Protein AF-A0A158I3Q7-F1 (afdb_monomer_lite)

Organism: Caballeronia cordobensis (NCBI:txid1353886)

Radius of gyration: 32.18 Å; chains: 1; bounding box: 79×72×70 Å

Sequence (341 aa):
MTALAGTPISRDPLALAELYHSGLGTSWTTQRGAVDAFARFTPKVTYDALCRAITVSKLPPAVLALFETAGIWHETARQLTDLVRKHGPDVLCQRASEIDPLGRHWTEIIDLLDGRDARPPQRIVRAIAPLKLAAEYKRGIEEGRWTSTTTAVAASPSWNRTVLQKAVAISELPAEVLELFELKQITYDLGARLVKIRNAIGESEMTERAKKILSAPRRRTIDEIVASLLQVRSEQGVELAVRREKASIVFEFKVALDESEELMTGTSEIAALVQVALMNVRFKRNADADHNRTKARWADSKDKRAIAKRMVAAGRSLREIAADLAVSKTTVARWTSEQTQ

pLDDT: mean 77.79, std 18.11, range [27.25, 95.5]

Foldseek 3Di:
DDDPPPDFCLFALQSLLVVVVVCDPPQDVDLVSSLVVQCPGVVRRDSVSNVLSNQVNPADVLLVVLCPPQGDGSVLSVLVSVLCVVPNRVLLSVQSVVDDSPPDHSVQSSCSSSVHHRDDPPPPPPPDQLQRLLVVVVVCVVVVVDDDLVSVCVVPVPDDSVSNVLSNLLNPQDPLLVVVQPVPRQHSVNSVLSSVLCVLQPRVLLNVLSVVCVVDDDDDDSVRSSCSSVVVDPPAFWDWDWDDDPPAIATDIGGDPVCVVVCVVCVVVVVVVVVVVVVVSVVVVVVVPPPDDDDPPPPDDPPLVVVLVVCVVVVHDPVVNCVVVPVDDDDDHDDDDDDDD

Secondary structure (DSSP, 8-state):
----TT--GGG-HHHHHHHHHHHBTTTBSSHHHHHHHGGGSSSPPPHHHHHHHHHHTTS-HHHHHTTTTT---HHHHHHHHHHHHHH-HHHHHHHHHH---TT--HHHHHHHHTT---PPP-----PPPHHHHHHHHHHHHHTTS-SSHHHHHHH-TT--HHHHHHHHHHHTS-HHHHHTTTTS---HHHHHHHHHHHHHH-HHHHHHHHHHHHHS-----HHHHHHHHTT----SS-EEEEEEETTEEEEEEE--GGGHHHHHHTHHHHHHHHHHHHHHHHHHHHHHT-SSS----SS--HHHHHHHHHHHHTT--HHHHHHHTT---------------

Structure (mmCIF, N/CA/C/O backbone):
data_AF-A0A158I3Q7-F1
#
_entry.id   AF-A0A158I3Q7-F1
#
loop_
_atom_site.group_PDB
_atom_site.id
_atom_site.type_symbol
_atom_site.label_atom_id
_atom_site.label_alt_id
_atom_site.label_comp_id
_atom_site.label_asym_id
_atom_site.label_entity_id
_atom_site.label_seq_id
_atom_site.pdbx_PDB_ins_code
_atom_site.Cartn_x
_atom_site.Cartn_y
_atom_site.Cartn_z
_atom_site.occupancy
_atom_site.B_iso_or_equiv
_atom_site.auth_seq_id
_atom_site.auth_comp_id
_atom_site.auth_asym_id
_atom_site.auth_atom_id
_atom_site.pdbx_PDB_model_num
ATOM 1 N N . MET A 1 1 ? 28.826 8.788 -26.772 1.00 44.88 1 MET A N 1
ATOM 2 C CA . MET A 1 1 ? 27.698 8.243 -25.994 1.00 44.88 1 MET A CA 1
ATOM 3 C C . MET A 1 1 ? 28.167 8.096 -24.562 1.00 44.88 1 MET A C 1
ATOM 5 O O . MET A 1 1 ? 29.100 7.350 -24.303 1.00 44.88 1 MET A O 1
ATOM 9 N N . THR A 1 2 ? 27.665 8.949 -23.676 1.00 41.22 2 THR A N 1
ATOM 10 C CA . THR A 1 2 ? 28.171 9.115 -22.309 1.00 41.22 2 THR A CA 1
ATOM 11 C C . THR A 1 2 ? 27.543 8.084 -21.384 1.00 41.22 2 THR A C 1
ATOM 13 O O . THR A 1 2 ? 26.362 8.188 -21.066 1.00 41.22 2 THR A O 1
ATOM 16 N N . ALA A 1 3 ? 28.343 7.119 -20.922 1.00 48.25 3 ALA A N 1
ATOM 17 C CA . ALA A 1 3 ? 28.023 6.354 -19.722 1.00 48.25 3 ALA A CA 1
ATOM 18 C C . ALA A 1 3 ? 27.692 7.341 -18.591 1.00 48.25 3 ALA A C 1
ATOM 20 O O . ALA A 1 3 ? 28.420 8.320 -18.389 1.00 48.25 3 ALA A O 1
ATOM 21 N N . LEU A 1 4 ? 26.592 7.112 -17.872 1.00 55.91 4 LEU A N 1
ATOM 22 C CA . LEU A 1 4 ? 26.220 7.916 -16.708 1.00 55.91 4 LEU A CA 1
ATOM 23 C C . LEU A 1 4 ? 27.320 7.761 -15.648 1.00 55.91 4 LEU A C 1
ATOM 25 O O . LEU A 1 4 ? 27.372 6.751 -14.939 1.00 55.91 4 LEU A O 1
ATOM 29 N N . ALA A 1 5 ? 28.233 8.736 -15.593 1.00 48.59 5 ALA A N 1
ATOM 30 C CA . ALA A 1 5 ? 29.442 8.700 -14.779 1.00 48.59 5 ALA A CA 1
ATOM 31 C C . ALA A 1 5 ? 29.119 8.301 -13.326 1.00 48.59 5 ALA A C 1
ATOM 33 O O . ALA A 1 5 ? 28.360 8.978 -12.638 1.00 48.59 5 ALA A O 1
ATOM 34 N N . GLY A 1 6 ? 29.685 7.176 -12.874 1.00 61.72 6 GLY A N 1
ATOM 35 C CA . GLY A 1 6 ? 29.501 6.648 -11.515 1.00 61.72 6 GLY A CA 1
ATOM 36 C C . GLY A 1 6 ? 28.463 5.528 -11.362 1.00 61.72 6 GLY A C 1
ATOM 37 O O . GLY A 1 6 ? 28.345 4.967 -10.272 1.00 61.72 6 GLY A O 1
ATOM 38 N N . THR A 1 7 ? 27.743 5.146 -12.421 1.00 69.94 7 THR A N 1
ATOM 39 C CA . THR A 1 7 ? 26.825 3.993 -12.382 1.00 69.94 7 THR A CA 1
ATOM 40 C C . THR A 1 7 ? 27.618 2.691 -12.568 1.00 69.94 7 THR A C 1
ATOM 42 O O . THR A 1 7 ? 28.439 2.616 -13.483 1.00 69.94 7 THR A O 1
ATOM 45 N N . PRO A 1 8 ? 27.431 1.650 -11.729 1.00 78.75 8 PRO A N 1
ATOM 46 C CA . PRO A 1 8 ? 28.113 0.376 -11.944 1.00 78.75 8 PRO A CA 1
ATOM 47 C C . PRO A 1 8 ? 27.722 -0.191 -13.313 1.00 78.75 8 PRO A C 1
ATOM 49 O O . PRO A 1 8 ? 26.545 -0.172 -13.663 1.00 78.75 8 PRO A O 1
ATOM 52 N N . ILE A 1 9 ? 28.693 -0.729 -14.059 1.00 79.38 9 ILE A N 1
ATOM 53 C CA . ILE A 1 9 ? 28.512 -1.245 -15.434 1.00 79.38 9 ILE A CA 1
ATOM 54 C C . ILE A 1 9 ? 27.354 -2.247 -15.521 1.00 79.38 9 ILE A C 1
ATOM 56 O O . ILE A 1 9 ? 26.652 -2.311 -16.522 1.00 79.38 9 ILE A O 1
ATOM 60 N N . SER A 1 10 ? 27.100 -3.006 -14.453 1.00 78.12 10 SER A N 1
ATOM 61 C CA . SER A 1 10 ? 25.985 -3.949 -14.404 1.00 78.12 10 SER A CA 1
ATOM 62 C C . SER A 1 10 ? 24.605 -3.296 -14.432 1.00 78.12 10 SER A C 1
ATOM 64 O O . SER A 1 10 ? 23.662 -3.993 -14.777 1.00 78.12 10 SER A O 1
ATOM 66 N N . ARG A 1 11 ? 24.479 -2.006 -14.088 1.00 81.31 11 ARG A N 1
ATOM 67 C CA . ARG A 1 11 ? 23.228 -1.230 -14.095 1.00 81.31 11 ARG A CA 1
ATOM 68 C C . ARG A 1 11 ? 23.011 -0.395 -15.352 1.00 81.31 11 ARG A C 1
ATOM 70 O O . ARG A 1 11 ? 21.896 0.080 -15.543 1.00 81.31 11 ARG A O 1
ATOM 77 N N . ASP A 1 12 ? 24.038 -0.239 -16.182 1.00 88.06 12 ASP A N 1
ATOM 78 C CA . ASP A 1 12 ? 23.959 0.443 -17.472 1.00 88.06 12 ASP A CA 1
ATOM 79 C C . ASP A 1 12 ? 23.846 -0.609 -18.594 1.00 88.06 12 ASP A C 1
ATOM 81 O O . ASP A 1 12 ? 24.825 -1.296 -18.905 1.00 88.06 12 ASP A O 1
ATOM 85 N N . PRO A 1 13 ? 22.659 -0.789 -19.201 1.00 89.94 13 PRO A N 1
ATOM 86 C CA . PRO A 1 13 ? 22.440 -1.806 -20.222 1.00 89.94 13 PRO A CA 1
ATOM 87 C C . PRO A 1 13 ? 23.274 -1.582 -21.487 1.00 89.94 13 PRO A C 1
ATOM 89 O O . PRO A 1 13 ? 23.643 -2.559 -22.134 1.00 89.94 13 PRO A O 1
ATOM 92 N N . LEU A 1 14 ? 23.582 -0.333 -21.849 1.00 90.31 14 LEU A N 1
ATOM 93 C CA . LEU A 1 14 ? 24.371 -0.048 -23.048 1.00 90.31 14 LEU A CA 1
ATOM 94 C C . LEU A 1 14 ? 25.844 -0.367 -22.803 1.00 90.31 14 LEU A C 1
ATOM 96 O O . LEU A 1 14 ? 26.440 -1.113 -23.580 1.00 90.31 14 LEU A O 1
ATOM 100 N N . ALA A 1 15 ? 26.394 0.081 -21.671 1.00 89.19 15 ALA A N 1
ATOM 101 C CA . ALA A 1 15 ? 27.763 -0.257 -21.283 1.00 89.19 15 ALA A CA 1
ATOM 102 C C . ALA A 1 15 ? 27.954 -1.777 -21.115 1.00 89.19 15 ALA A C 1
ATOM 104 O O . ALA A 1 15 ? 28.984 -2.332 -21.504 1.00 89.19 15 ALA A O 1
ATOM 105 N N . LEU A 1 16 ? 26.949 -2.479 -20.577 1.00 91.38 16 LEU A N 1
ATOM 106 C CA . LEU A 1 16 ? 26.975 -3.937 -20.452 1.00 91.38 16 LEU A CA 1
ATOM 107 C C . LEU A 1 16 ? 26.992 -4.640 -21.821 1.00 91.38 16 LEU A C 1
ATOM 109 O O . LEU A 1 16 ? 27.693 -5.641 -21.990 1.00 91.38 16 LEU A O 1
ATOM 113 N N . ALA A 1 17 ? 26.241 -4.128 -22.800 1.00 93.00 17 ALA A N 1
ATOM 114 C CA . ALA A 1 17 ? 26.232 -4.665 -24.157 1.00 93.00 17 ALA A CA 1
ATOM 115 C C . ALA A 1 17 ? 27.562 -4.412 -24.883 1.00 93.00 17 ALA A C 1
ATOM 117 O O . ALA A 1 17 ? 28.092 -5.321 -25.521 1.00 93.00 17 ALA A O 1
ATOM 118 N N . GLU A 1 18 ? 28.134 -3.214 -24.754 1.00 92.75 18 GLU A N 1
ATOM 119 C CA . GLU A 1 18 ? 29.455 -2.881 -25.304 1.00 92.75 18 GLU A CA 1
ATOM 120 C C . GLU A 1 18 ? 30.550 -3.780 -24.716 1.00 92.75 18 GLU A C 1
ATOM 122 O O . GLU A 1 18 ? 31.357 -4.358 -25.452 1.00 92.75 18 GLU A O 1
ATOM 127 N N . LEU A 1 19 ? 30.530 -3.984 -23.393 1.00 92.56 19 LEU A N 1
ATOM 128 C CA . LEU A 1 19 ? 31.445 -4.905 -22.728 1.00 92.56 19 LEU A CA 1
ATOM 129 C C . LEU A 1 19 ? 31.303 -6.321 -23.294 1.00 92.56 19 LEU A C 1
ATOM 131 O O . LEU A 1 19 ? 32.304 -6.950 -23.622 1.00 92.56 19 LEU A O 1
ATOM 135 N N . TYR A 1 20 ? 30.075 -6.810 -23.469 1.00 94.19 20 TYR A N 1
ATOM 136 C CA . TYR A 1 20 ? 29.833 -8.111 -24.089 1.00 94.19 20 TYR A CA 1
ATOM 137 C C . TYR A 1 20 ? 30.396 -8.216 -25.512 1.00 94.19 20 TYR A C 1
ATOM 139 O O . TYR A 1 20 ? 31.055 -9.210 -25.828 1.00 94.19 20 TYR A O 1
ATOM 147 N N . HIS A 1 21 ? 30.159 -7.209 -26.356 1.00 93.31 21 HIS A N 1
ATOM 148 C CA . HIS A 1 21 ? 30.612 -7.203 -27.747 1.00 93.31 21 HIS A CA 1
ATOM 149 C C . HIS A 1 21 ? 32.138 -7.119 -27.872 1.00 93.31 21 HIS A C 1
ATOM 151 O O . HIS A 1 21 ? 32.707 -7.799 -28.720 1.00 93.31 21 HIS A O 1
ATOM 157 N N . SER A 1 22 ? 32.806 -6.358 -27.003 1.00 91.69 22 SER A N 1
ATOM 158 C CA . SER A 1 22 ? 34.274 -6.238 -26.987 1.00 91.69 22 SER A CA 1
ATOM 159 C C . SER A 1 22 ? 35.005 -7.514 -26.551 1.00 91.69 22 SER A C 1
ATOM 161 O O . SER A 1 22 ? 36.103 -7.786 -27.033 1.00 91.69 22 SER A O 1
ATOM 163 N N . GLY A 1 23 ? 34.412 -8.319 -25.664 1.00 89.38 23 GLY A N 1
ATOM 164 C CA . GLY A 1 23 ? 34.998 -9.598 -25.241 1.00 89.38 23 GLY A CA 1
ATOM 165 C C . GLY A 1 23 ? 34.570 -10.807 -26.080 1.00 89.38 23 GLY A C 1
ATOM 166 O O . GLY A 1 23 ? 35.070 -11.914 -25.850 1.00 89.38 23 GLY A O 1
ATOM 167 N N . LEU A 1 24 ? 33.659 -10.622 -27.043 1.00 92.81 24 LEU A N 1
ATOM 168 C CA . LEU A 1 24 ? 33.168 -11.699 -27.897 1.00 92.81 24 LEU A CA 1
ATOM 169 C C . LEU A 1 24 ? 34.277 -12.173 -28.849 1.00 92.81 24 LEU A C 1
ATOM 171 O O . LEU A 1 24 ? 34.798 -11.406 -29.650 1.00 92.81 24 LEU A O 1
ATOM 175 N N . GLY A 1 25 ? 34.633 -13.454 -28.759 1.00 88.75 25 GLY A N 1
ATOM 176 C CA . GLY A 1 25 ? 35.701 -14.080 -29.546 1.00 88.75 25 GLY A CA 1
ATOM 177 C C . GLY A 1 25 ? 37.082 -14.055 -28.883 1.00 88.75 25 GLY A C 1
ATOM 178 O O . GLY A 1 25 ? 37.957 -14.797 -29.318 1.00 88.75 25 GLY A O 1
ATOM 179 N N . THR A 1 26 ? 37.274 -13.273 -27.814 1.00 91.12 26 THR A N 1
ATOM 180 C CA . THR A 1 26 ? 38.537 -13.220 -27.054 1.00 91.12 26 THR A CA 1
ATOM 181 C C . THR A 1 26 ? 38.389 -13.855 -25.674 1.00 91.12 26 THR A C 1
ATOM 183 O O . THR A 1 26 ? 39.057 -14.835 -25.362 1.00 91.12 26 THR A O 1
ATOM 186 N N . SER A 1 27 ? 37.485 -13.315 -24.856 1.00 90.19 27 SER A N 1
ATOM 187 C CA . SER A 1 27 ? 37.271 -13.717 -23.459 1.00 90.19 27 SER A CA 1
ATOM 188 C C . SER A 1 27 ? 36.111 -14.702 -23.307 1.00 90.19 27 SER A C 1
ATOM 190 O O . SER A 1 27 ? 36.075 -15.480 -22.356 1.00 90.19 27 SER A O 1
ATOM 192 N N . TRP A 1 28 ? 35.159 -14.684 -24.242 1.00 94.06 28 TRP A N 1
ATOM 193 C CA . TRP A 1 28 ? 34.040 -15.623 -24.299 1.00 94.06 28 TRP A CA 1
ATOM 194 C C . TRP A 1 28 ? 33.569 -15.832 -25.737 1.00 94.06 28 TRP A C 1
ATOM 196 O O . TRP A 1 28 ? 33.629 -14.938 -26.576 1.00 94.06 28 TRP A O 1
ATOM 206 N N . THR A 1 29 ? 33.031 -17.016 -26.014 1.00 92.06 29 THR A N 1
ATOM 207 C CA . THR A 1 29 ? 32.415 -17.360 -27.308 1.00 92.06 29 THR A CA 1
ATOM 208 C C . THR A 1 29 ? 30.890 -17.398 -27.236 1.00 92.06 29 THR A C 1
ATOM 210 O O . THR A 1 29 ? 30.214 -17.271 -28.253 1.00 92.06 29 THR A O 1
ATOM 213 N N . THR A 1 30 ? 30.327 -17.542 -26.033 1.00 94.31 30 THR A N 1
ATOM 214 C CA . THR A 1 30 ? 28.884 -17.671 -25.802 1.00 94.31 30 THR A CA 1
ATOM 215 C C . THR A 1 30 ? 28.395 -16.651 -24.777 1.00 94.31 30 THR A C 1
ATOM 217 O O . THR A 1 30 ? 29.147 -16.193 -23.919 1.00 94.31 30 THR A O 1
ATOM 220 N N . GLN A 1 31 ? 27.102 -16.315 -24.832 1.00 92.69 31 GLN A N 1
ATOM 221 C CA . GLN A 1 31 ? 26.468 -15.429 -23.846 1.00 92.69 31 GLN A CA 1
ATOM 222 C C . GLN A 1 31 ? 26.536 -15.996 -22.423 1.00 92.69 31 GLN A C 1
ATOM 224 O O . GLN A 1 31 ? 26.735 -15.241 -21.479 1.00 92.69 31 GLN A O 1
ATOM 229 N N . ARG A 1 32 ? 26.419 -17.322 -22.259 1.00 92.50 32 ARG A N 1
ATOM 230 C CA . ARG A 1 32 ? 26.564 -17.971 -20.946 1.00 92.50 32 ARG A CA 1
ATOM 231 C C . ARG A 1 32 ? 27.978 -17.804 -20.392 1.00 92.50 32 ARG A C 1
ATOM 233 O O . ARG A 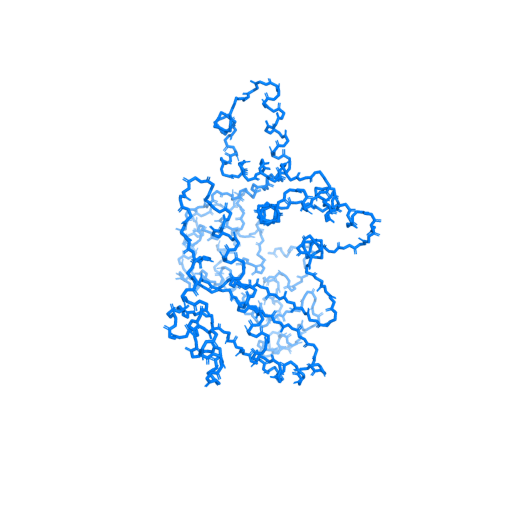1 32 ? 28.118 -17.362 -19.261 1.00 92.50 32 ARG A O 1
ATOM 240 N N . GLY A 1 33 ? 29.000 -18.022 -21.225 1.00 91.94 33 GLY A N 1
ATOM 241 C CA . GLY A 1 33 ? 30.391 -17.783 -20.832 1.00 91.94 33 GLY A CA 1
ATOM 242 C C . GLY A 1 33 ? 30.664 -16.326 -20.441 1.00 91.94 33 GLY A C 1
ATOM 243 O O . GLY A 1 33 ? 31.414 -16.072 -19.503 1.00 91.94 33 GLY A O 1
ATOM 244 N N . ALA A 1 34 ? 30.004 -15.365 -21.095 1.00 92.44 34 ALA A N 1
ATOM 245 C CA . ALA A 1 34 ? 30.084 -13.959 -20.702 1.00 92.44 34 ALA A CA 1
ATOM 246 C C . ALA A 1 34 ? 29.456 -13.698 -19.322 1.00 92.44 34 ALA A C 1
ATOM 248 O O . ALA A 1 34 ? 30.050 -13.009 -18.500 1.00 92.44 34 ALA A O 1
ATOM 249 N N . VAL A 1 35 ? 28.282 -14.273 -19.035 1.00 93.50 35 VAL A N 1
ATOM 250 C CA . VAL A 1 35 ? 27.624 -14.143 -17.719 1.00 93.50 35 VAL A CA 1
ATOM 251 C C . VAL A 1 35 ? 28.492 -14.725 -16.605 1.00 93.50 35 VAL A C 1
ATOM 253 O O . VAL A 1 35 ? 28.619 -14.100 -15.551 1.00 93.50 35 VAL A O 1
ATOM 256 N N . ASP A 1 36 ? 29.127 -15.872 -16.846 1.00 92.31 36 ASP A N 1
ATOM 257 C CA . ASP A 1 36 ? 30.042 -16.486 -15.881 1.00 92.31 36 ASP A CA 1
ATOM 258 C C . ASP A 1 36 ? 31.262 -15.586 -15.625 1.00 92.31 36 ASP A C 1
ATOM 260 O O . ASP A 1 36 ? 31.634 -15.349 -14.475 1.00 92.31 36 ASP A O 1
ATOM 264 N N . ALA A 1 37 ? 31.822 -14.973 -16.673 1.00 91.06 37 ALA A N 1
ATOM 265 C CA . ALA A 1 37 ? 32.893 -13.982 -16.542 1.00 91.06 37 ALA A CA 1
ATOM 266 C C . ALA A 1 37 ? 32.443 -12.696 -15.811 1.00 91.06 37 ALA A C 1
ATOM 268 O O . ALA A 1 37 ? 33.244 -12.031 -15.145 1.00 91.06 37 ALA A O 1
ATOM 269 N N . PHE A 1 38 ? 31.157 -12.349 -15.900 1.00 91.50 38 PHE A N 1
ATOM 270 C CA . PHE A 1 38 ? 30.536 -11.201 -15.234 1.00 91.50 38 PHE A CA 1
ATOM 271 C C . PHE A 1 38 ? 30.108 -11.476 -13.787 1.00 91.50 38 PHE A C 1
ATOM 273 O O . PHE A 1 38 ? 29.634 -10.558 -13.113 1.00 91.50 38 PHE A O 1
ATOM 280 N N . ALA A 1 39 ? 30.327 -12.686 -13.259 1.00 87.50 39 ALA A N 1
ATOM 281 C CA . ALA A 1 39 ? 29.966 -13.049 -11.886 1.00 87.50 39 ALA A CA 1
ATOM 282 C C . ALA A 1 39 ? 30.621 -12.157 -10.812 1.00 87.50 39 ALA A C 1
ATOM 284 O O . ALA A 1 39 ? 30.099 -12.052 -9.705 1.00 87.50 39 ALA A O 1
ATOM 285 N N . ARG A 1 40 ? 31.735 -11.492 -11.149 1.00 87.06 40 ARG A N 1
ATOM 286 C CA . ARG A 1 40 ? 32.465 -10.553 -10.278 1.00 87.06 40 ARG A CA 1
ATOM 287 C C . ARG A 1 40 ? 31.816 -9.173 -10.124 1.00 87.06 40 ARG A C 1
ATOM 289 O O . ARG A 1 40 ? 32.272 -8.394 -9.292 1.00 87.06 40 ARG A O 1
ATOM 296 N N . PHE A 1 41 ? 30.811 -8.830 -10.931 1.00 86.88 41 PHE A N 1
ATOM 297 C CA . PHE A 1 41 ? 30.141 -7.533 -10.826 1.00 86.88 41 PHE A CA 1
ATOM 298 C C . PHE A 1 41 ? 29.084 -7.521 -9.718 1.00 86.88 41 PHE A C 1
ATOM 300 O O . PHE A 1 41 ? 28.363 -8.497 -9.514 1.00 86.88 41 PHE A O 1
ATOM 307 N N . THR A 1 42 ? 28.953 -6.373 -9.049 1.00 81.81 42 THR A N 1
ATOM 308 C CA . THR A 1 42 ? 27.938 -6.124 -8.018 1.00 81.81 42 THR A CA 1
ATOM 309 C C . THR A 1 42 ? 27.075 -4.936 -8.447 1.00 81.81 42 THR A C 1
ATOM 311 O O . THR A 1 42 ? 27.597 -3.825 -8.534 1.00 81.81 42 THR A O 1
ATOM 314 N N . PRO A 1 43 ? 25.764 -5.110 -8.711 1.00 84.94 43 PRO A N 1
ATOM 315 C CA . PRO A 1 43 ? 24.979 -6.352 -8.654 1.00 84.94 43 PRO A CA 1
ATOM 316 C C . PRO A 1 43 ? 25.385 -7.405 -9.700 1.00 84.94 43 PRO A C 1
ATOM 318 O O . PRO A 1 43 ? 25.889 -7.053 -10.768 1.00 84.94 43 PRO A O 1
ATOM 321 N N . LYS A 1 44 ? 25.114 -8.683 -9.383 1.00 90.38 44 LYS A N 1
ATOM 322 C CA . LYS A 1 44 ? 25.384 -9.834 -10.257 1.00 90.38 44 LYS A CA 1
ATOM 323 C C . LYS A 1 44 ? 24.595 -9.702 -11.557 1.00 90.38 44 LYS A C 1
ATOM 325 O O . LYS A 1 44 ? 23.369 -9.592 -11.533 1.00 90.38 44 LYS A O 1
ATOM 330 N N . VAL A 1 45 ? 25.296 -9.759 -12.685 1.00 90.75 45 VAL A N 1
ATOM 331 C CA . VAL A 1 45 ? 24.668 -9.746 -14.009 1.00 90.75 45 VAL A CA 1
ATOM 332 C C . VAL A 1 45 ? 23.995 -11.094 -14.248 1.00 90.75 45 VAL A C 1
ATOM 334 O O . VAL A 1 45 ? 24.631 -12.143 -14.166 1.00 90.75 45 VAL A O 1
ATOM 337 N N . THR A 1 46 ? 22.696 -11.077 -14.530 1.00 92.50 46 THR A N 1
ATOM 338 C CA . THR A 1 46 ? 21.952 -12.276 -14.928 1.00 92.50 46 THR A CA 1
ATOM 339 C C . THR A 1 46 ? 21.956 -12.434 -16.444 1.00 92.50 46 THR A C 1
ATOM 341 O O . THR A 1 46 ? 22.099 -11.460 -17.186 1.00 92.50 46 THR A O 1
ATOM 344 N N . TYR A 1 47 ? 21.739 -13.661 -16.917 1.00 92.56 47 TYR A N 1
ATOM 345 C CA . TYR A 1 47 ? 21.600 -13.944 -18.347 1.00 92.56 47 TYR A CA 1
ATOM 346 C C . TYR A 1 47 ? 20.506 -13.091 -19.009 1.00 92.56 47 TYR A C 1
ATOM 348 O O . TYR A 1 47 ? 20.731 -12.512 -20.070 1.00 92.56 47 TYR A O 1
ATOM 356 N N . ASP A 1 48 ? 19.365 -12.916 -18.340 1.00 91.44 48 ASP A N 1
ATOM 357 C CA . ASP A 1 48 ? 18.266 -12.078 -18.832 1.00 91.44 48 ASP A CA 1
ATOM 358 C C . ASP A 1 48 ? 18.622 -10.590 -18.881 1.00 91.44 48 ASP A C 1
ATOM 360 O O . ASP A 1 48 ? 18.143 -9.860 -19.750 1.00 91.44 48 ASP A O 1
ATOM 364 N N . ALA A 1 49 ? 19.421 -10.095 -17.930 1.00 90.94 49 ALA A N 1
ATOM 365 C CA . ALA A 1 49 ? 19.911 -8.718 -17.969 1.00 90.94 49 ALA A CA 1
ATOM 366 C C . ALA A 1 49 ? 20.835 -8.506 -19.176 1.00 90.94 49 ALA A C 1
ATOM 368 O O . ALA A 1 49 ? 20.661 -7.529 -19.903 1.00 90.94 49 ALA A O 1
ATOM 369 N N . LEU A 1 50 ? 21.736 -9.459 -19.440 1.00 93.19 50 LEU A N 1
ATOM 370 C CA . LEU A 1 50 ? 22.628 -9.419 -20.597 1.00 93.19 50 LEU A CA 1
ATOM 371 C C . LEU A 1 50 ? 21.865 -9.523 -21.929 1.00 93.19 50 LEU A C 1
ATOM 373 O O . LEU A 1 50 ? 22.116 -8.744 -22.844 1.00 93.19 50 LEU A O 1
ATOM 377 N N . CYS A 1 51 ? 20.894 -10.431 -22.046 1.00 93.50 51 CYS A N 1
ATOM 378 C CA . CYS A 1 51 ? 20.083 -10.558 -23.261 1.00 93.50 51 CYS A CA 1
ATOM 379 C C . CYS A 1 51 ? 19.298 -9.275 -23.568 1.00 93.50 51 CYS A C 1
ATOM 381 O O . CYS A 1 51 ? 19.232 -8.848 -24.723 1.00 93.50 51 CYS A O 1
ATOM 383 N N . ARG A 1 52 ? 18.732 -8.633 -22.537 1.00 93.25 52 ARG A N 1
ATOM 384 C CA . ARG A 1 52 ? 18.045 -7.340 -22.680 1.00 93.25 52 ARG A CA 1
ATOM 385 C C . ARG A 1 52 ? 19.008 -6.237 -23.098 1.00 93.25 52 ARG A C 1
ATOM 387 O O . ARG A 1 52 ? 18.696 -5.517 -24.034 1.00 93.25 52 ARG A O 1
ATOM 394 N N . ALA A 1 53 ? 20.181 -6.154 -22.474 1.00 93.50 53 ALA A N 1
ATOM 395 C CA . ALA A 1 53 ? 21.233 -5.214 -22.857 1.00 93.50 53 ALA A CA 1
ATOM 396 C C . ALA A 1 53 ? 21.605 -5.340 -24.347 1.00 93.50 53 ALA A C 1
ATOM 398 O O . ALA A 1 53 ? 21.556 -4.356 -25.078 1.00 93.50 53 ALA A O 1
ATOM 399 N N . ILE A 1 54 ? 21.863 -6.564 -24.824 1.00 93.50 54 ILE A N 1
ATOM 400 C CA . ILE A 1 54 ? 22.177 -6.845 -26.238 1.00 93.50 54 ILE A CA 1
ATOM 401 C C . ILE A 1 54 ? 21.000 -6.514 -27.170 1.00 93.50 54 ILE A C 1
ATOM 403 O O . ILE A 1 54 ? 21.192 -6.161 -28.329 1.00 93.50 54 ILE A O 1
ATOM 407 N N . THR A 1 55 ? 19.761 -6.673 -26.705 1.00 92.81 55 THR A N 1
ATOM 408 C CA . THR A 1 55 ? 18.583 -6.340 -27.518 1.00 92.81 55 THR A CA 1
ATOM 409 C C . THR A 1 55 ? 18.406 -4.829 -27.627 1.00 92.81 55 THR A C 1
ATOM 411 O O . THR A 1 55 ? 18.145 -4.315 -28.711 1.00 92.81 55 THR A O 1
ATOM 414 N N . VAL A 1 56 ? 18.607 -4.112 -26.522 1.00 93.06 56 VAL A N 1
ATOM 415 C CA . VAL A 1 56 ? 18.536 -2.649 -26.467 1.00 93.06 56 VAL A CA 1
ATOM 416 C C . VAL A 1 56 ? 19.661 -2.007 -27.279 1.00 93.06 56 VAL A C 1
ATOM 418 O O . VAL A 1 56 ? 19.400 -1.030 -27.970 1.00 93.06 56 VAL A O 1
ATOM 421 N N . SER A 1 57 ? 20.874 -2.571 -27.293 1.00 93.69 57 SER A N 1
ATOM 422 C CA . SER A 1 57 ? 21.977 -2.043 -28.115 1.00 93.69 57 SER A CA 1
ATOM 423 C C . SER A 1 57 ? 21.730 -2.139 -29.625 1.00 93.69 57 SER A C 1
ATOM 425 O O . SER A 1 57 ? 22.371 -1.434 -30.397 1.00 93.69 57 SER A O 1
ATOM 427 N N . LYS A 1 58 ? 20.789 -2.989 -30.055 1.00 93.19 58 LYS A N 1
ATOM 428 C CA . LYS A 1 58 ? 20.373 -3.140 -31.459 1.00 93.19 58 LYS A CA 1
ATOM 429 C C . LYS A 1 58 ? 19.205 -2.233 -31.852 1.00 93.19 58 LYS A C 1
ATOM 431 O O . LYS A 1 58 ? 18.723 -2.329 -32.979 1.00 93.19 58 LYS A O 1
ATOM 436 N N . LEU A 1 59 ? 18.706 -1.405 -30.935 1.00 92.88 59 LEU A N 1
ATOM 437 C CA . LEU A 1 59 ? 17.625 -0.473 -31.234 1.00 92.88 59 LEU A CA 1
ATOM 438 C C . LEU A 1 59 ? 18.059 0.582 -32.260 1.00 92.88 59 LEU A C 1
ATOM 440 O O . LEU A 1 59 ? 19.231 0.964 -32.288 1.00 92.88 59 LEU A O 1
ATOM 444 N N . PRO A 1 60 ? 17.115 1.105 -33.065 1.00 93.25 60 PRO A N 1
ATOM 445 C CA . PRO A 1 60 ? 17.392 2.231 -33.943 1.00 93.25 60 PRO A CA 1
ATOM 446 C C . PRO A 1 60 ? 17.967 3.422 -33.155 1.00 93.25 60 PRO A C 1
ATOM 448 O O . PRO A 1 60 ? 17.441 3.740 -32.082 1.00 93.25 60 PRO A O 1
ATOM 451 N N . PRO A 1 61 ? 18.979 4.135 -33.686 1.00 91.31 61 PRO A N 1
ATOM 452 C CA . PRO A 1 61 ? 19.592 5.275 -33.001 1.00 91.31 61 PRO A CA 1
ATOM 453 C C . PRO A 1 61 ? 18.588 6.356 -32.594 1.00 91.31 61 PRO A C 1
ATOM 455 O O . PRO A 1 61 ? 18.720 6.933 -31.521 1.00 91.31 61 PRO A O 1
ATOM 458 N N . ALA A 1 62 ? 17.540 6.573 -33.398 1.00 91.69 62 ALA A N 1
ATOM 459 C CA . ALA A 1 62 ? 16.464 7.513 -33.084 1.00 91.69 62 ALA A CA 1
ATOM 460 C C . ALA A 1 62 ? 15.735 7.166 -31.773 1.00 91.69 62 ALA A C 1
ATOM 462 O O . ALA A 1 62 ? 15.384 8.057 -31.010 1.00 91.69 62 ALA A O 1
ATOM 463 N N . VAL A 1 63 ? 15.545 5.874 -31.478 1.00 92.69 63 VAL A N 1
ATOM 464 C CA . VAL A 1 63 ? 14.911 5.418 -30.231 1.00 92.69 63 VAL A CA 1
ATOM 465 C C . VAL A 1 63 ? 15.862 5.604 -29.051 1.00 92.69 63 VAL A C 1
ATOM 467 O O . VAL A 1 63 ? 15.430 6.030 -27.984 1.00 92.69 63 VAL A O 1
ATOM 470 N N . LEU A 1 64 ? 17.153 5.307 -29.234 1.00 92.94 64 LEU A N 1
ATOM 471 C CA . LEU A 1 64 ? 18.167 5.483 -28.190 1.00 92.94 64 LEU A CA 1
ATOM 472 C C . LEU A 1 64 ? 18.368 6.963 -27.831 1.00 92.94 64 LEU A C 1
ATOM 474 O O . LEU A 1 64 ? 18.487 7.282 -26.649 1.00 92.94 64 LEU A O 1
ATOM 478 N N . ALA A 1 65 ? 18.315 7.856 -28.825 1.00 92.25 65 ALA A N 1
ATOM 479 C CA . ALA A 1 65 ? 18.452 9.302 -28.652 1.00 92.25 65 ALA A CA 1
ATOM 480 C C . ALA A 1 65 ? 17.402 9.893 -27.692 1.00 92.25 65 ALA A C 1
ATOM 482 O O . ALA A 1 65 ? 17.709 10.793 -26.913 1.00 92.25 65 ALA A O 1
ATOM 483 N N . LEU A 1 66 ? 16.179 9.344 -27.667 1.00 91.94 66 LEU A N 1
ATOM 484 C CA . LEU A 1 66 ? 15.125 9.797 -26.748 1.00 91.94 66 LEU A CA 1
ATOM 485 C C . LEU A 1 66 ? 15.503 9.638 -25.270 1.00 91.94 66 LEU A C 1
ATOM 487 O O . LEU A 1 66 ? 15.008 10.372 -24.416 1.00 91.94 66 LEU A O 1
ATOM 491 N N . PHE A 1 67 ? 16.373 8.679 -24.954 1.00 91.44 67 PHE A N 1
ATOM 492 C CA . PHE A 1 67 ? 16.775 8.370 -23.586 1.00 91.44 67 PHE A CA 1
ATOM 493 C C . PHE A 1 67 ? 18.144 8.946 -23.216 1.00 91.44 67 PHE A C 1
ATOM 495 O O . PHE A 1 67 ? 18.632 8.643 -22.130 1.00 91.44 67 PHE A O 1
ATOM 502 N N . GLU A 1 68 ? 18.753 9.802 -24.045 1.00 87.38 68 GLU A N 1
ATOM 503 C CA . GLU A 1 68 ? 20.027 10.455 -23.699 1.00 87.38 68 GLU A CA 1
ATOM 504 C C . GLU A 1 68 ? 19.919 11.266 -22.401 1.00 87.38 68 GLU A C 1
ATOM 506 O O . GLU A 1 68 ? 20.797 11.187 -21.543 1.00 87.38 68 GLU A O 1
ATOM 511 N N . THR A 1 69 ? 18.806 11.982 -22.215 1.00 83.44 69 THR A N 1
ATOM 512 C CA . THR A 1 69 ? 18.548 12.782 -21.007 1.00 83.44 69 THR A CA 1
ATOM 513 C C . THR A 1 69 ? 17.948 11.945 -19.871 1.00 83.44 69 THR A C 1
ATOM 515 O O . THR A 1 69 ? 18.301 12.128 -18.708 1.00 83.44 69 THR A O 1
ATOM 518 N N . ALA A 1 70 ? 17.022 11.029 -20.182 1.00 83.62 70 ALA A N 1
ATOM 519 C CA . ALA A 1 70 ? 16.281 10.259 -19.173 1.00 83.62 70 ALA A CA 1
ATOM 520 C C . ALA A 1 70 ? 17.056 9.036 -18.631 1.00 83.62 70 ALA A C 1
ATOM 522 O O . ALA A 1 70 ? 16.749 8.527 -17.547 1.00 83.62 70 ALA A O 1
ATOM 523 N N . GLY A 1 71 ? 18.066 8.576 -19.372 1.00 87.00 71 GLY A N 1
ATOM 524 C CA . GLY A 1 71 ? 18.848 7.381 -19.081 1.00 87.00 71 GLY A CA 1
ATOM 525 C C . GLY A 1 71 ? 18.117 6.079 -19.421 1.00 87.00 71 GLY A C 1
ATOM 526 O O . GLY A 1 71 ? 16.889 5.971 -19.342 1.00 87.00 71 GLY A O 1
ATOM 527 N N . ILE A 1 72 ? 18.894 5.052 -19.773 1.00 89.38 72 ILE A N 1
ATOM 528 C CA . ILE A 1 72 ? 18.397 3.687 -19.955 1.00 89.38 72 ILE A CA 1
ATOM 529 C C . ILE A 1 72 ? 18.788 2.861 -18.726 1.00 89.38 72 ILE A C 1
ATOM 531 O O . ILE A 1 72 ? 19.956 2.571 -18.502 1.00 89.38 72 ILE A O 1
ATOM 535 N N . TRP A 1 73 ? 17.791 2.470 -17.940 1.00 89.25 73 TRP A N 1
ATOM 536 C CA . TRP A 1 73 ? 17.909 1.634 -16.747 1.00 89.25 73 TRP A CA 1
ATOM 537 C C . TRP A 1 73 ? 17.428 0.207 -17.050 1.00 89.25 73 TRP A C 1
ATOM 539 O O . TRP A 1 73 ? 16.929 -0.090 -18.136 1.00 89.25 73 TRP A O 1
ATOM 549 N N . HIS A 1 74 ? 17.528 -0.718 -16.096 1.00 87.50 74 HIS A N 1
ATOM 550 C CA . HIS A 1 74 ? 17.037 -2.086 -16.305 1.00 87.50 74 HIS A CA 1
ATOM 551 C C . HIS A 1 74 ? 15.529 -2.158 -16.565 1.00 87.50 74 HIS A C 1
ATOM 553 O O . HIS A 1 74 ? 15.073 -2.968 -17.377 1.00 87.50 74 HIS A O 1
ATOM 559 N N . GLU A 1 75 ? 14.756 -1.320 -15.879 1.00 88.56 75 GLU A N 1
ATOM 560 C CA . GLU A 1 75 ? 13.311 -1.223 -16.038 1.00 88.56 75 GLU A CA 1
ATOM 561 C C . GLU A 1 75 ? 12.950 -0.711 -17.434 1.00 88.56 75 GLU A C 1
ATOM 563 O O . GLU A 1 75 ? 12.097 -1.308 -18.096 1.00 88.56 75 GLU A O 1
ATOM 568 N N . THR A 1 76 ? 13.643 0.328 -17.919 1.00 91.06 76 THR A N 1
ATOM 569 C CA . THR A 1 76 ? 13.421 0.858 -19.272 1.00 91.06 76 THR A CA 1
ATOM 570 C C . THR A 1 76 ? 13.856 -0.156 -20.324 1.00 91.06 76 THR A C 1
ATOM 572 O O . THR A 1 76 ? 13.099 -0.425 -21.248 1.00 91.06 76 THR A O 1
ATOM 575 N N . ALA A 1 77 ? 15.015 -0.802 -20.159 1.00 91.19 77 ALA A N 1
ATOM 576 C CA . ALA A 1 77 ? 15.521 -1.820 -21.078 1.00 91.19 77 ALA A CA 1
ATOM 577 C C . ALA A 1 77 ? 14.551 -2.999 -21.232 1.00 91.19 77 ALA A C 1
ATOM 579 O O . ALA A 1 77 ? 14.340 -3.505 -22.338 1.00 91.19 77 ALA A O 1
ATOM 580 N N . ARG A 1 78 ? 13.923 -3.423 -20.128 1.00 92.50 78 ARG A N 1
ATOM 581 C CA . ARG A 1 78 ? 12.864 -4.435 -20.158 1.00 92.50 78 ARG A CA 1
ATOM 582 C C . ARG A 1 78 ? 11.677 -3.961 -20.995 1.00 92.50 78 ARG A C 1
ATOM 584 O O . ARG A 1 78 ? 11.276 -4.679 -21.904 1.00 92.50 78 ARG A O 1
ATOM 591 N N . GLN A 1 79 ? 11.155 -2.768 -20.718 1.00 93.19 79 GLN A N 1
ATOM 592 C CA . GLN A 1 79 ? 9.996 -2.244 -21.443 1.00 93.19 79 GLN A CA 1
ATOM 593 C C . GLN A 1 79 ? 10.294 -1.995 -22.926 1.00 93.19 79 GLN A C 1
ATOM 595 O O . GLN A 1 79 ? 9.467 -2.321 -23.770 1.00 93.19 79 GLN A O 1
ATOM 600 N N . LEU A 1 80 ? 11.489 -1.511 -23.267 1.00 93.44 80 LEU A N 1
ATOM 601 C CA . LEU A 1 80 ? 11.932 -1.356 -24.653 1.00 93.44 80 LEU A CA 1
ATOM 602 C C . LEU A 1 80 ? 12.003 -2.702 -25.377 1.00 93.44 80 LEU A C 1
ATOM 604 O O . LEU A 1 80 ? 11.532 -2.813 -26.504 1.00 93.44 80 LEU A O 1
ATOM 608 N N . THR A 1 81 ? 12.526 -3.744 -24.726 1.00 93.00 81 THR A N 1
ATOM 609 C CA . THR A 1 81 ? 12.556 -5.101 -25.299 1.00 93.00 81 THR A CA 1
ATOM 610 C C . THR A 1 81 ? 11.139 -5.615 -25.581 1.00 93.00 81 THR A C 1
ATOM 612 O O . THR A 1 81 ? 10.879 -6.176 -26.648 1.00 93.00 81 THR A O 1
ATOM 615 N N . ASP A 1 82 ? 10.205 -5.378 -24.655 1.00 93.31 82 ASP A N 1
ATOM 616 C CA . ASP A 1 82 ? 8.797 -5.743 -24.826 1.00 93.31 82 ASP A CA 1
ATOM 617 C C . ASP A 1 82 ? 8.143 -4.957 -25.979 1.00 93.31 82 ASP A C 1
ATOM 619 O O . ASP A 1 82 ? 7.408 -5.534 -26.783 1.00 93.31 82 ASP A O 1
ATOM 623 N N . LEU A 1 83 ? 8.452 -3.662 -26.115 1.00 93.50 83 LEU A N 1
ATOM 624 C CA . LEU A 1 83 ? 7.965 -2.821 -27.211 1.00 93.50 83 LEU A CA 1
ATOM 625 C C . LEU A 1 83 ? 8.497 -3.256 -28.575 1.00 93.50 83 LEU A C 1
ATOM 627 O O . LEU A 1 83 ? 7.718 -3.333 -29.524 1.00 93.50 83 LEU A O 1
ATOM 631 N N . VAL A 1 84 ? 9.788 -3.585 -28.677 1.00 93.50 84 VAL A N 1
ATOM 632 C CA . VAL A 1 84 ? 10.392 -4.093 -29.922 1.00 93.50 84 VAL A CA 1
ATOM 633 C C . VAL A 1 84 ? 9.700 -5.369 -30.359 1.00 93.50 84 VAL A C 1
ATOM 635 O O . VAL A 1 84 ? 9.355 -5.517 -31.527 1.00 93.50 84 VAL A O 1
ATOM 638 N N . ARG A 1 85 ? 9.445 -6.282 -29.418 1.00 91.94 85 ARG A N 1
ATOM 639 C CA . ARG A 1 85 ? 8.722 -7.522 -29.704 1.00 91.94 85 ARG A CA 1
ATOM 640 C C . ARG A 1 85 ? 7.274 -7.263 -30.132 1.00 91.94 85 ARG A C 1
ATOM 642 O O . ARG A 1 85 ? 6.732 -8.043 -30.910 1.00 91.94 85 ARG A O 1
ATOM 649 N N . LYS A 1 86 ? 6.637 -6.217 -29.602 1.00 94.06 86 LYS A N 1
ATOM 650 C CA . LYS A 1 86 ? 5.228 -5.901 -29.861 1.00 94.06 86 LYS A CA 1
ATOM 651 C C . LYS A 1 86 ? 5.005 -5.189 -31.196 1.00 94.06 86 LYS A C 1
ATOM 653 O O . LYS A 1 86 ? 4.082 -5.558 -31.912 1.00 94.06 86 LYS A O 1
ATOM 658 N N . HIS A 1 87 ? 5.807 -4.172 -31.507 1.00 92.62 87 HIS A N 1
ATOM 659 C CA . HIS A 1 87 ? 5.580 -3.280 -32.655 1.00 92.62 87 HIS A CA 1
ATOM 660 C C . HIS A 1 87 ? 6.636 -3.416 -33.756 1.00 92.62 87 HIS A C 1
ATOM 662 O O . HIS A 1 87 ? 6.404 -2.967 -34.873 1.00 92.62 87 HIS A O 1
ATOM 668 N N . GLY A 1 88 ? 7.778 -4.044 -33.467 1.00 92.94 88 GLY A N 1
ATOM 669 C CA . GLY A 1 88 ? 8.931 -4.087 -34.365 1.00 92.94 88 GLY A CA 1
ATOM 670 C C . GLY A 1 88 ? 9.799 -2.818 -34.297 1.00 92.94 88 GLY A C 1
ATOM 671 O O . GLY A 1 88 ? 9.353 -1.778 -33.808 1.00 92.94 88 GLY A O 1
ATOM 672 N N . PRO A 1 89 ? 11.059 -2.884 -34.764 1.00 91.62 89 PRO A N 1
ATOM 673 C CA . PRO A 1 89 ? 12.004 -1.769 -34.672 1.00 91.62 89 PRO A CA 1
ATOM 674 C C . PRO A 1 89 ? 11.634 -0.586 -35.581 1.00 91.62 89 PRO A C 1
ATOM 676 O O . PRO A 1 89 ? 11.815 0.561 -35.178 1.00 91.62 89 PRO A O 1
ATOM 679 N N . ASP A 1 90 ? 11.070 -0.843 -36.763 1.00 91.38 90 ASP A N 1
ATOM 680 C CA . ASP A 1 90 ? 10.775 0.201 -37.756 1.00 91.38 90 ASP A CA 1
ATOM 681 C C . ASP A 1 90 ? 9.658 1.140 -37.282 1.00 91.38 90 ASP A C 1
ATOM 683 O O . ASP A 1 90 ? 9.790 2.363 -37.337 1.00 91.38 90 ASP A O 1
ATOM 687 N N . VAL A 1 91 ? 8.588 0.570 -36.716 1.00 93.06 91 VAL A N 1
ATOM 688 C CA . VAL A 1 91 ? 7.463 1.333 -36.148 1.00 93.06 91 VAL A CA 1
ATOM 689 C C . VAL A 1 91 ? 7.926 2.193 -34.973 1.00 93.06 91 VAL A C 1
ATOM 691 O O . VAL A 1 91 ? 7.500 3.339 -34.832 1.00 93.06 91 VAL A O 1
ATOM 694 N N . LEU A 1 92 ? 8.823 1.666 -34.133 1.00 93.38 92 LEU A N 1
ATOM 695 C CA . LEU A 1 92 ? 9.403 2.432 -33.030 1.00 93.38 92 LEU A CA 1
ATOM 696 C C . LEU A 1 92 ? 10.290 3.571 -33.533 1.00 93.38 92 LEU A C 1
ATOM 698 O O . LEU A 1 92 ? 10.252 4.648 -32.950 1.00 93.38 92 LEU A O 1
ATOM 702 N N . CYS A 1 93 ? 11.046 3.365 -34.615 1.00 93.31 93 CYS A N 1
ATOM 703 C CA . CYS A 1 93 ? 11.849 4.420 -35.232 1.00 93.31 93 CYS A CA 1
ATOM 704 C C . CYS A 1 93 ? 10.973 5.554 -35.777 1.00 93.31 93 CYS A C 1
ATOM 706 O O . CYS A 1 93 ? 11.286 6.724 -35.563 1.00 93.31 93 CYS A O 1
ATOM 708 N N . GLN A 1 94 ? 9.859 5.215 -36.434 1.00 92.00 94 GLN A N 1
ATOM 709 C CA . GLN A 1 94 ? 8.902 6.205 -36.922 1.00 92.00 94 GLN A CA 1
ATOM 710 C C . GLN A 1 94 ? 8.313 7.014 -35.761 1.00 92.00 94 GLN A C 1
ATOM 712 O O . GLN A 1 94 ? 8.404 8.238 -35.760 1.00 92.00 94 GLN A O 1
ATOM 717 N N . ARG A 1 95 ? 7.796 6.346 -34.723 1.00 92.06 95 ARG A N 1
ATOM 718 C CA . ARG A 1 95 ? 7.247 7.033 -33.541 1.00 92.06 95 ARG A CA 1
ATOM 719 C C . ARG A 1 95 ? 8.292 7.874 -32.821 1.00 92.06 95 ARG A C 1
ATOM 721 O O . ARG A 1 95 ? 7.986 8.969 -32.372 1.00 92.06 95 ARG A O 1
ATOM 728 N N . ALA A 1 96 ? 9.530 7.392 -32.735 1.00 93.00 96 ALA A N 1
ATOM 729 C CA . ALA A 1 96 ? 10.605 8.136 -32.099 1.00 93.00 96 ALA A CA 1
ATOM 730 C C . ALA A 1 96 ? 10.896 9.471 -32.795 1.00 93.00 96 ALA A C 1
ATOM 732 O O . ALA A 1 96 ? 11.238 10.432 -32.117 1.00 93.00 96 ALA A O 1
ATOM 733 N N . SER A 1 97 ? 10.704 9.556 -34.116 1.00 91.56 97 SER A N 1
ATOM 734 C CA . SER A 1 97 ? 10.886 10.810 -34.860 1.00 91.56 97 SER A CA 1
ATOM 735 C C . SER A 1 97 ? 9.839 11.887 -34.542 1.00 91.56 97 SER A C 1
ATOM 737 O O . SER A 1 97 ? 10.085 13.065 -34.783 1.00 91.56 97 SER A O 1
ATOM 739 N N . GLU A 1 98 ? 8.698 11.499 -33.969 1.00 90.62 98 GLU A N 1
ATOM 740 C CA . GLU A 1 98 ? 7.590 12.395 -33.620 1.00 90.62 98 GLU A CA 1
ATOM 741 C C . GLU A 1 98 ? 7.632 12.845 -32.146 1.00 90.62 98 GLU A C 1
ATOM 743 O O . GLU A 1 98 ? 6.872 13.726 -31.737 1.00 90.62 98 GLU A O 1
ATOM 748 N N . ILE A 1 99 ? 8.504 12.247 -31.326 1.00 90.38 99 ILE A N 1
ATOM 749 C CA . ILE A 1 99 ? 8.570 12.490 -29.881 1.00 90.38 99 ILE A CA 1
ATOM 750 C C . ILE A 1 99 ? 9.666 13.513 -29.573 1.00 90.38 99 ILE A C 1
ATOM 752 O O . ILE A 1 99 ? 10.842 13.266 -29.821 1.00 90.38 99 ILE A O 1
ATOM 756 N N . ASP A 1 100 ? 9.292 14.623 -28.934 1.00 88.88 100 ASP A N 1
ATOM 757 C CA . ASP A 1 100 ? 10.247 15.517 -28.269 1.00 88.88 100 ASP A CA 1
ATOM 758 C C . ASP A 1 100 ? 10.596 14.964 -26.869 1.00 88.88 100 ASP A C 1
ATOM 760 O O . ASP A 1 100 ? 9.695 14.871 -26.020 1.00 88.88 100 ASP A O 1
ATOM 764 N N . PRO A 1 101 ? 11.861 14.571 -26.607 1.00 85.94 101 PRO A N 1
ATOM 765 C CA . PRO A 1 101 ? 12.279 14.004 -25.326 1.00 85.94 101 PRO A CA 1
ATOM 766 C C . PRO A 1 101 ? 12.479 15.052 -24.216 1.00 85.94 101 PRO A C 1
ATOM 768 O O . PRO A 1 101 ? 12.638 14.677 -23.051 1.00 85.94 101 PRO A O 1
ATOM 771 N N . LEU A 1 102 ? 12.494 16.355 -24.525 1.00 85.81 102 LEU A N 1
ATOM 772 C CA . LEU A 1 102 ? 12.819 17.389 -23.542 1.00 85.81 102 LEU A CA 1
ATOM 773 C C . LEU A 1 102 ? 11.763 17.487 -22.431 1.00 85.81 102 LEU A C 1
ATOM 775 O O . LEU A 1 102 ? 10.571 17.666 -22.668 1.00 85.81 102 LEU A O 1
ATOM 779 N N . GLY A 1 103 ? 12.221 17.378 -21.179 1.00 81.50 103 GLY A N 1
ATOM 780 C CA . GLY A 1 103 ? 11.373 17.496 -19.988 1.00 81.50 103 GLY A CA 1
ATOM 781 C C . GLY A 1 103 ? 10.461 16.296 -19.713 1.00 81.50 103 GLY A C 1
ATOM 782 O O . GLY A 1 103 ? 9.694 16.346 -18.752 1.00 81.50 103 GLY A O 1
ATOM 783 N N . ARG A 1 104 ? 10.549 15.222 -20.509 1.00 86.06 104 ARG A N 1
ATOM 784 C CA . ARG A 1 104 ? 9.751 14.007 -20.318 1.00 86.06 104 ARG A CA 1
ATOM 785 C C . ARG A 1 104 ? 10.467 12.991 -19.445 1.00 86.06 104 ARG A C 1
ATOM 787 O O . ARG A 1 104 ? 11.681 12.803 -19.530 1.00 86.06 104 ARG A O 1
ATOM 794 N N . HIS A 1 105 ? 9.698 12.294 -18.619 1.00 87.12 105 HIS A N 1
ATOM 795 C CA . HIS A 1 105 ? 10.218 11.170 -17.845 1.00 87.12 105 HIS A CA 1
ATOM 796 C C . HIS A 1 105 ? 10.266 9.898 -18.708 1.00 87.12 105 HIS A C 1
ATOM 798 O O . HIS A 1 105 ? 9.449 9.726 -19.612 1.00 87.12 105 HIS A O 1
ATOM 804 N N . TRP A 1 106 ? 11.170 8.955 -18.410 1.00 88.56 106 TRP A N 1
ATOM 805 C CA . TRP A 1 106 ? 11.344 7.737 -19.219 1.00 88.56 106 TRP A CA 1
ATOM 806 C C . TRP A 1 106 ? 10.044 6.939 -19.408 1.00 88.56 106 TRP A C 1
ATOM 808 O O . TRP A 1 106 ? 9.818 6.374 -20.473 1.00 88.56 106 TRP A O 1
ATOM 818 N N . THR A 1 107 ? 9.162 6.920 -18.403 1.00 89.31 107 THR A N 1
ATOM 819 C CA . THR A 1 107 ? 7.852 6.250 -18.480 1.00 89.31 107 THR A CA 1
ATOM 820 C C . THR A 1 107 ? 6.944 6.874 -19.534 1.00 89.31 107 THR A C 1
ATOM 822 O O . THR A 1 107 ? 6.234 6.157 -20.227 1.00 89.31 107 THR A O 1
ATOM 825 N N . GLU A 1 108 ? 6.977 8.201 -19.668 1.00 88.81 108 GLU A N 1
ATOM 826 C CA . GLU A 1 108 ? 6.160 8.932 -20.640 1.00 88.81 108 GLU A CA 1
ATOM 827 C C . GLU A 1 108 ? 6.668 8.680 -22.059 1.00 88.81 108 GLU A C 1
ATOM 829 O O . GLU A 1 108 ? 5.871 8.471 -22.967 1.00 88.81 108 GLU A O 1
ATOM 834 N N . ILE A 1 109 ? 7.993 8.630 -22.237 1.00 91.19 109 ILE A N 1
ATOM 835 C CA . ILE A 1 109 ? 8.622 8.279 -23.516 1.00 91.19 109 ILE A CA 1
ATOM 836 C C . ILE A 1 109 ? 8.217 6.858 -23.932 1.00 91.19 109 ILE A C 1
ATOM 838 O O . ILE A 1 109 ? 7.844 6.636 -25.081 1.00 91.19 109 ILE A O 1
ATOM 842 N N . ILE A 1 110 ? 8.228 5.897 -23.000 1.00 92.00 110 ILE A N 1
ATOM 843 C CA . ILE A 1 110 ? 7.778 4.524 -23.271 1.00 92.00 110 ILE A CA 1
ATOM 844 C C . ILE A 1 110 ? 6.289 4.470 -23.634 1.00 92.00 110 ILE A C 1
ATOM 846 O O . ILE A 1 110 ? 5.931 3.768 -24.579 1.00 92.00 110 ILE A O 1
ATOM 850 N N . ASP A 1 111 ? 5.423 5.190 -22.916 1.00 90.38 111 ASP A N 1
ATOM 851 C CA . ASP A 1 111 ? 3.987 5.223 -23.219 1.00 90.38 111 ASP A CA 1
ATOM 852 C C . ASP A 1 111 ? 3.730 5.780 -24.631 1.00 90.38 111 ASP A C 1
ATOM 854 O O . ASP A 1 111 ? 2.976 5.172 -25.397 1.00 90.38 111 ASP A O 1
ATOM 858 N N . LEU A 1 112 ? 4.425 6.859 -25.012 1.00 90.88 112 LEU A N 1
ATOM 859 C CA . LEU A 1 112 ? 4.359 7.432 -26.361 1.00 90.88 112 LEU A CA 1
ATOM 860 C C . LEU A 1 112 ? 4.860 6.447 -27.428 1.00 90.88 112 LEU A C 1
ATOM 862 O O . LEU A 1 112 ? 4.216 6.269 -28.462 1.00 90.88 112 LEU A O 1
ATOM 866 N N . LEU A 1 113 ? 5.956 5.730 -27.159 1.00 91.56 113 LEU A N 1
ATOM 867 C CA . LEU A 1 113 ? 6.454 4.675 -28.048 1.00 91.56 113 LEU A CA 1
ATOM 868 C C . LEU A 1 113 ? 5.478 3.488 -28.165 1.00 91.56 113 LEU A C 1
ATOM 870 O O . LEU A 1 113 ? 5.385 2.886 -29.238 1.00 91.56 113 LEU A O 1
ATOM 874 N N . ASP A 1 114 ? 4.702 3.164 -27.121 1.00 91.62 114 ASP A N 1
ATOM 875 C CA . ASP A 1 114 ? 3.625 2.156 -27.186 1.00 91.62 114 ASP A CA 1
ATOM 876 C C . ASP A 1 114 ? 2.400 2.638 -27.988 1.00 91.62 114 ASP A C 1
ATOM 878 O O . ASP A 1 114 ? 1.509 1.834 -28.276 1.00 91.62 114 ASP A O 1
ATOM 882 N N . GLY A 1 115 ? 2.353 3.920 -28.369 1.00 86.56 115 GLY A N 1
ATOM 883 C CA . GLY A 1 115 ? 1.207 4.554 -29.021 1.00 86.56 115 GLY A CA 1
ATOM 884 C C . GLY A 1 115 ? 0.082 4.912 -28.048 1.00 86.56 115 GLY A C 1
ATOM 885 O O . GLY A 1 115 ? -1.078 4.980 -28.449 1.00 86.56 115 GLY A O 1
ATOM 886 N N . ARG A 1 116 ? 0.398 5.077 -26.758 1.00 85.38 116 ARG A N 1
ATOM 887 C CA . ARG A 1 116 ? -0.538 5.577 -25.745 1.00 85.38 116 ARG A CA 1
ATOM 888 C C . ARG A 1 116 ? -0.306 7.065 -25.542 1.00 85.38 116 ARG A C 1
ATOM 890 O O . ARG A 1 116 ? 0.832 7.526 -25.566 1.00 85.38 116 ARG A O 1
ATOM 897 N N . ASP A 1 117 ? -1.378 7.794 -25.256 1.00 76.88 117 ASP A N 1
ATOM 898 C CA . ASP A 1 117 ? -1.247 9.173 -24.798 1.00 76.88 117 ASP A CA 1
ATOM 899 C C . ASP A 1 117 ? -0.399 9.211 -23.524 1.00 76.88 117 ASP A C 1
ATOM 901 O O . ASP A 1 117 ? -0.588 8.382 -22.622 1.00 76.88 117 ASP A O 1
ATOM 905 N N . ALA A 1 118 ? 0.530 10.172 -23.454 1.00 64.81 118 ALA A N 1
ATOM 906 C CA . ALA A 1 118 ? 1.365 10.388 -22.281 1.00 64.81 118 ALA A CA 1
ATOM 907 C C . ALA A 1 118 ? 0.455 10.562 -21.062 1.00 64.81 118 ALA A C 1
ATOM 909 O O . ALA A 1 118 ? -0.238 11.574 -20.917 1.00 64.81 118 ALA A O 1
ATOM 910 N N . ARG A 1 119 ? 0.414 9.544 -20.196 1.00 64.69 119 ARG A N 1
ATOM 911 C CA . ARG A 1 119 ? -0.380 9.628 -18.976 1.00 64.69 119 ARG A CA 1
ATOM 912 C C . ARG A 1 119 ? 0.193 10.772 -18.151 1.00 64.69 119 ARG A C 1
ATOM 914 O O . ARG A 1 119 ? 1.400 10.770 -17.912 1.00 64.69 119 ARG A O 1
ATOM 921 N N . PRO A 1 120 ? -0.637 11.722 -17.685 1.00 59.66 120 PRO A N 1
ATOM 922 C CA . PRO A 1 120 ? -0.146 12.747 -16.784 1.00 59.66 120 PRO A CA 1
ATOM 923 C C . PRO A 1 120 ? 0.514 12.046 -15.593 1.00 59.66 120 PRO A C 1
ATOM 925 O O . PRO A 1 120 ? -0.023 11.028 -15.128 1.00 59.66 120 PRO A O 1
ATOM 928 N N . PRO A 1 121 ? 1.665 12.546 -15.108 1.00 58.22 121 PRO A N 1
ATOM 929 C CA . PRO A 1 121 ? 2.400 11.901 -14.036 1.00 58.22 121 PRO A CA 1
ATOM 930 C C . PRO A 1 121 ? 1.437 11.638 -12.885 1.00 58.22 121 PRO A C 1
ATOM 932 O O . PRO A 1 121 ? 0.838 12.569 -12.333 1.00 58.22 121 PRO A O 1
ATOM 935 N N . GLN A 1 122 ? 1.248 10.359 -12.546 1.00 55.41 122 GLN A N 1
ATOM 936 C CA . GLN A 1 122 ? 0.464 9.983 -11.381 1.00 55.41 122 GLN A CA 1
ATOM 937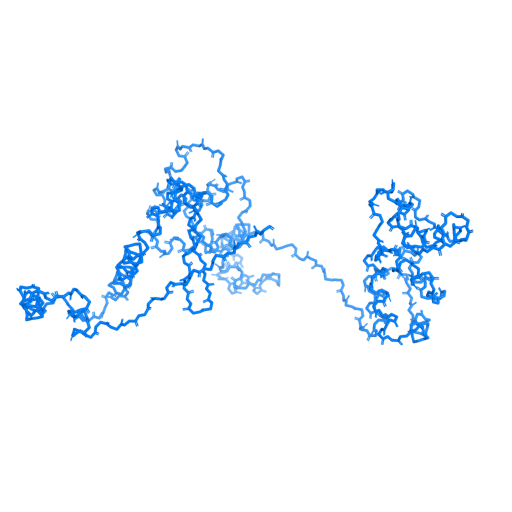 C C . GLN A 1 122 ? 1.224 10.499 -10.168 1.00 55.41 122 GLN A C 1
ATOM 939 O O . GLN A 1 122 ? 2.129 9.847 -9.648 1.00 55.41 122 GLN A O 1
ATOM 944 N N . ARG A 1 123 ? 0.874 11.708 -9.720 1.00 53.03 123 ARG A N 1
ATOM 945 C CA . ARG A 1 123 ? 1.306 12.199 -8.421 1.00 53.03 123 ARG A CA 1
ATOM 946 C C . ARG A 1 123 ? 0.836 11.153 -7.429 1.00 53.03 123 ARG A C 1
ATOM 948 O O . ARG A 1 123 ? -0.367 10.962 -7.259 1.00 53.03 123 ARG A O 1
ATOM 955 N N . ILE A 1 124 ? 1.784 10.459 -6.807 1.00 52.97 124 ILE A N 1
ATOM 956 C CA . ILE A 1 124 ? 1.507 9.606 -5.660 1.00 52.97 124 ILE A CA 1
ATOM 957 C C . ILE A 1 124 ? 0.988 10.558 -4.589 1.00 52.97 124 ILE A C 1
ATOM 959 O O . ILE A 1 124 ? 1.758 11.186 -3.860 1.00 52.97 124 ILE A O 1
ATOM 963 N N . VAL A 1 125 ? -0.330 10.740 -4.547 1.00 56.88 125 VAL A N 1
ATOM 964 C CA . VAL A 1 125 ? -0.982 11.479 -3.479 1.00 56.88 125 VAL A CA 1
ATOM 965 C C . VAL A 1 125 ? -0.757 10.631 -2.245 1.00 56.88 125 VAL A C 1
ATOM 967 O O . VAL A 1 125 ? -1.381 9.584 -2.074 1.00 56.88 125 VAL A O 1
ATOM 970 N N . ARG A 1 126 ? 0.220 11.030 -1.426 1.00 63.72 126 ARG A N 1
ATOM 971 C CA . ARG A 1 126 ? 0.492 10.360 -0.158 1.00 63.72 126 ARG A CA 1
ATOM 972 C C . ARG A 1 126 ? -0.811 10.370 0.630 1.00 63.72 126 ARG A C 1
ATOM 974 O O . ARG A 1 126 ? -1.332 11.440 0.945 1.00 63.72 126 ARG A O 1
ATOM 981 N N . ALA A 1 127 ? -1.355 9.183 0.882 1.00 72.38 127 ALA A N 1
ATOM 982 C CA . ALA A 1 127 ? -2.602 9.046 1.609 1.00 72.38 127 ALA A CA 1
ATOM 983 C C . ALA A 1 127 ? -2.450 9.719 2.978 1.00 72.38 127 ALA A C 1
ATOM 985 O O . ALA A 1 127 ? -1.521 9.417 3.729 1.00 72.38 127 ALA A O 1
ATOM 986 N N . ILE A 1 128 ? -3.341 10.662 3.285 1.00 84.25 128 ILE A N 1
ATOM 987 C CA . ILE A 1 128 ? -3.339 11.367 4.567 1.00 84.25 128 ILE A CA 1
ATOM 988 C C . ILE A 1 128 ? -3.592 10.331 5.667 1.00 84.25 128 ILE A C 1
ATOM 990 O O . ILE A 1 128 ? -4.557 9.564 5.585 1.00 84.25 128 ILE A O 1
ATOM 994 N N . ALA A 1 129 ? -2.726 10.305 6.684 1.00 89.69 129 ALA A N 1
ATOM 995 C CA . ALA A 1 129 ? -2.863 9.399 7.820 1.00 89.69 129 ALA A CA 1
ATOM 996 C C . ALA A 1 129 ? -4.253 9.557 8.472 1.00 89.69 129 ALA A C 1
ATOM 998 O O . ALA A 1 129 ? -4.706 10.692 8.656 1.00 89.69 129 ALA A O 1
ATOM 999 N N . PRO A 1 130 ? -4.930 8.455 8.846 1.00 93.25 130 PRO A N 1
ATOM 1000 C CA . PRO A 1 130 ? -6.327 8.491 9.278 1.00 93.25 130 PRO A CA 1
ATOM 1001 C C . PRO A 1 130 ? -6.545 9.386 10.502 1.00 93.25 130 PRO A C 1
ATOM 1003 O O . PRO A 1 130 ? -7.474 10.186 10.509 1.00 93.25 130 PRO A O 1
ATOM 1006 N N . LEU A 1 131 ? -5.659 9.327 11.503 1.00 92.69 131 LEU A N 1
ATOM 1007 C CA . LEU A 1 131 ? -5.779 10.165 12.703 1.00 92.69 131 LEU A CA 1
ATOM 1008 C C . LEU A 1 131 ? -5.625 11.658 12.390 1.00 92.69 131 LEU A C 1
ATOM 1010 O O . LEU A 1 131 ? -6.355 12.478 12.936 1.00 92.69 131 LEU A O 1
ATOM 1014 N N . LYS A 1 132 ? -4.726 12.011 11.462 1.00 92.44 132 LYS A N 1
ATOM 1015 C CA . LYS A 1 132 ? -4.533 13.399 11.029 1.00 92.44 132 LYS A CA 1
ATOM 1016 C C . LYS A 1 132 ? -5.758 13.917 10.278 1.00 92.44 132 LYS A C 1
ATOM 1018 O O . LYS A 1 132 ? -6.229 15.009 10.575 1.00 92.44 132 LYS A O 1
ATOM 1023 N N . LEU A 1 133 ? -6.298 13.116 9.356 1.00 93.06 133 LEU A N 1
ATOM 1024 C CA . LEU A 1 133 ? -7.510 13.464 8.611 1.00 93.06 133 LEU A CA 1
ATOM 1025 C C . LEU A 1 133 ? -8.706 13.673 9.555 1.00 93.06 133 LEU A C 1
ATOM 1027 O O . LEU A 1 133 ? -9.451 14.638 9.413 1.00 93.06 133 LEU A O 1
ATOM 1031 N N . ALA A 1 134 ? -8.869 12.794 10.546 1.00 94.25 134 ALA A N 1
ATOM 1032 C CA . ALA A 1 134 ? -9.936 12.911 11.534 1.00 94.25 134 ALA A CA 1
ATOM 1033 C C . ALA A 1 134 ? -9.760 14.125 12.461 1.00 94.25 134 ALA A C 1
ATOM 1035 O O . ALA A 1 134 ? -10.743 14.796 12.764 1.00 94.25 134 ALA A O 1
ATOM 1036 N N . ALA A 1 135 ? -8.531 14.433 12.887 1.00 93.94 135 ALA A N 1
ATOM 1037 C CA . ALA A 1 135 ? -8.240 15.615 13.697 1.00 93.94 135 ALA A CA 1
ATOM 1038 C C . ALA A 1 135 ? -8.509 16.916 12.927 1.00 93.94 135 ALA A C 1
ATOM 1040 O O . ALA A 1 135 ? -9.119 17.835 13.465 1.00 93.94 135 ALA A O 1
ATOM 1041 N N . GLU A 1 136 ? -8.119 16.980 11.648 1.00 93.69 136 GLU A N 1
ATOM 1042 C CA . GLU A 1 136 ? -8.446 18.116 10.782 1.00 93.69 136 GLU A CA 1
ATOM 1043 C C . GLU A 1 136 ? -9.958 18.288 10.635 1.00 93.69 136 GLU A C 1
ATOM 1045 O O . GLU A 1 136 ? -10.444 19.410 10.762 1.00 93.69 136 GLU A O 1
ATOM 1050 N N . TYR A 1 137 ? -10.693 17.187 10.436 1.00 94.69 137 TYR A N 1
ATOM 1051 C CA . TYR A 1 137 ? -12.154 17.185 10.407 1.00 94.69 137 TYR A CA 1
ATOM 1052 C C . TYR A 1 137 ? -12.772 17.713 11.706 1.00 94.69 137 TYR A C 1
ATOM 1054 O O . TYR A 1 137 ? -13.571 18.644 11.647 1.00 94.69 137 TYR A O 1
ATOM 1062 N N . LYS A 1 138 ? -12.377 17.174 12.869 1.00 93.75 138 LYS A N 1
ATOM 1063 C CA . LYS A 1 138 ? -12.884 17.609 14.184 1.00 93.75 138 LYS A CA 1
ATOM 1064 C C . LYS A 1 138 ? -12.618 19.096 14.427 1.00 93.75 138 LYS A C 1
ATOM 1066 O O . LYS A 1 138 ? -13.550 19.831 14.729 1.00 93.75 138 LYS A O 1
ATOM 1071 N N . ARG A 1 139 ? -11.398 19.563 14.151 1.00 94.44 139 ARG A N 1
ATOM 1072 C CA . ARG A 1 139 ? -11.040 20.985 14.245 1.00 94.44 139 ARG A CA 1
ATOM 1073 C C . ARG A 1 139 ? -11.892 21.867 13.326 1.00 94.44 139 ARG A C 1
ATOM 1075 O O . ARG A 1 139 ? -12.322 22.939 13.726 1.00 94.44 139 ARG A O 1
ATOM 1082 N N . GLY A 1 140 ? -12.159 21.434 12.093 1.00 92.81 140 GLY A N 1
ATOM 1083 C CA . GLY A 1 140 ? -13.013 22.199 11.179 1.00 92.81 140 GLY A CA 1
ATOM 1084 C C . GLY A 1 140 ? -14.485 22.253 11.606 1.00 92.81 140 GLY A C 1
ATOM 1085 O O . GLY A 1 140 ? -15.169 23.218 11.275 1.00 92.81 140 GLY A O 1
ATOM 1086 N N . ILE A 1 141 ? -14.965 21.259 12.357 1.00 94.38 141 ILE A N 1
ATOM 1087 C CA . ILE A 1 141 ? -16.287 21.296 13.001 1.00 94.38 141 ILE A CA 1
ATOM 1088 C C . ILE A 1 141 ? -16.274 22.280 14.183 1.00 94.38 141 ILE A C 1
ATOM 1090 O O . ILE A 1 141 ? -17.169 23.113 14.281 1.00 94.38 141 ILE A O 1
ATOM 1094 N N . GLU A 1 142 ? -15.252 22.225 15.043 1.00 93.38 142 GLU A N 1
ATOM 1095 C CA . GLU A 1 142 ? -15.092 23.119 16.207 1.00 93.38 142 GLU A CA 1
ATOM 1096 C C . GLU A 1 142 ? -14.986 24.597 15.804 1.00 93.38 142 GLU A C 1
ATOM 1098 O O . GLU A 1 142 ? -15.592 25.463 16.427 1.00 93.38 142 GLU A O 1
ATOM 1103 N N . GLU A 1 143 ? -14.270 24.886 14.719 1.00 93.94 143 GLU A N 1
ATOM 1104 C CA . GLU A 1 143 ? -14.139 26.234 14.155 1.00 93.94 143 GLU A CA 1
ATOM 1105 C C . GLU A 1 143 ? -15.366 26.669 13.324 1.00 93.94 143 GLU A C 1
ATOM 1107 O O . GLU A 1 143 ? -15.368 27.756 12.749 1.00 93.94 143 GLU A O 1
ATOM 1112 N N . GLY A 1 144 ? -16.394 25.822 13.196 1.00 92.44 144 GLY A N 1
ATOM 1113 C CA . GLY A 1 144 ? -17.609 26.119 12.431 1.00 92.44 144 GLY A CA 1
ATOM 1114 C C . GLY A 1 144 ? -17.418 26.176 10.910 1.00 92.44 144 GLY A C 1
ATOM 1115 O O . GLY A 1 144 ? -18.327 26.594 10.193 1.00 92.44 144 GLY A O 1
ATOM 1116 N N . ARG A 1 145 ? -16.263 25.738 10.385 1.00 91.12 145 ARG A N 1
ATOM 1117 C CA . ARG A 1 145 ? -16.003 25.657 8.934 1.00 91.12 145 ARG A CA 1
ATOM 1118 C C . ARG A 1 145 ? -16.895 24.626 8.258 1.00 91.12 145 ARG A C 1
ATOM 1120 O O . ARG A 1 145 ? -17.265 24.793 7.096 1.00 91.12 145 ARG A O 1
ATOM 1127 N N . TRP A 1 146 ? -17.222 23.555 8.975 1.00 93.00 146 TRP A N 1
ATOM 1128 C CA . TRP A 1 146 ? -18.064 22.468 8.495 1.00 93.00 146 TRP A CA 1
ATOM 1129 C C . TRP A 1 146 ? -19.165 22.166 9.505 1.00 93.00 146 TRP A C 1
ATOM 1131 O O . TRP A 1 146 ? -18.978 22.311 10.707 1.00 93.00 146 TRP A O 1
ATOM 1141 N N . THR A 1 147 ? -20.310 21.701 9.014 1.00 90.00 147 THR A N 1
ATOM 1142 C CA . THR A 1 147 ? -21.428 21.232 9.853 1.00 90.00 147 THR A CA 1
ATOM 1143 C C . THR A 1 147 ? -21.622 19.722 9.749 1.00 90.00 147 THR A C 1
ATOM 1145 O O . THR A 1 147 ? -22.240 19.096 10.603 1.00 90.00 147 THR A O 1
ATOM 1148 N N . SER A 1 148 ? -21.099 19.113 8.684 1.00 90.38 148 SER A N 1
ATOM 1149 C CA . SER A 1 148 ? -21.259 17.697 8.373 1.00 90.38 148 SER A CA 1
ATOM 1150 C C . SER A 1 148 ? -20.077 17.154 7.566 1.00 90.38 148 SER A C 1
ATOM 1152 O O . SER A 1 148 ? -19.313 17.893 6.936 1.00 90.38 148 SER A O 1
ATOM 1154 N N . THR A 1 149 ? -19.967 15.826 7.497 1.00 89.50 149 THR A N 1
ATOM 1155 C CA . THR A 1 149 ? -18.999 15.156 6.610 1.00 89.50 149 THR A CA 1
ATOM 1156 C C . THR A 1 149 ? -19.213 15.521 5.139 1.00 89.50 149 THR A C 1
ATOM 1158 O O . THR A 1 149 ? -18.247 15.615 4.386 1.00 89.50 149 THR A O 1
ATOM 1161 N N . THR A 1 150 ? -20.456 15.772 4.720 1.00 89.31 150 THR A N 1
ATOM 1162 C CA . THR A 1 150 ? -20.788 16.199 3.354 1.00 89.31 150 THR A CA 1
ATOM 1163 C C . THR A 1 150 ? -20.263 17.594 3.037 1.00 89.31 150 THR A C 1
ATOM 1165 O O . THR A 1 150 ? -19.663 17.779 1.982 1.00 89.31 150 THR A O 1
ATOM 1168 N N . THR A 1 151 ? -20.406 18.553 3.957 1.00 90.75 151 THR A N 1
ATOM 1169 C CA . THR A 1 151 ? -19.873 19.911 3.763 1.00 90.75 151 THR A CA 1
ATOM 1170 C C . THR A 1 151 ? -18.347 19.928 3.768 1.00 90.75 151 THR A C 1
ATOM 1172 O O . THR A 1 151 ? -17.743 20.653 2.984 1.00 90.75 151 THR A O 1
ATOM 1175 N N . ALA A 1 152 ? -17.715 19.084 4.591 1.00 89.38 152 ALA A N 1
ATOM 1176 C CA . ALA A 1 152 ? -16.257 18.985 4.651 1.00 89.38 152 ALA A CA 1
ATOM 1177 C C . ALA A 1 152 ? -15.647 18.449 3.347 1.00 89.38 152 ALA A C 1
ATOM 1179 O O . ALA A 1 152 ? -14.660 18.988 2.851 1.00 89.38 152 ALA A O 1
ATOM 1180 N N . VAL A 1 153 ? -16.265 17.415 2.766 1.00 90.12 153 VAL A N 1
ATOM 1181 C CA . VAL A 1 153 ? -15.840 16.837 1.481 1.00 90.12 153 VAL A CA 1
ATOM 1182 C C . VAL A 1 153 ? -16.109 17.793 0.318 1.00 90.12 153 VAL A C 1
ATOM 1184 O O . VAL A 1 153 ? -15.273 17.904 -0.570 1.00 90.12 153 VAL A O 1
ATOM 1187 N N . ALA A 1 154 ? -17.228 18.525 0.331 1.00 87.50 154 ALA A N 1
ATOM 1188 C CA . ALA A 1 154 ? -17.512 19.534 -0.692 1.00 87.50 154 ALA A CA 1
ATOM 1189 C C . ALA A 1 154 ? -16.495 20.690 -0.670 1.00 87.50 154 ALA A C 1
ATOM 1191 O O . ALA A 1 154 ? -16.099 21.181 -1.723 1.00 87.50 154 ALA A O 1
ATOM 1192 N N . ALA A 1 155 ? -16.044 21.094 0.521 1.00 87.50 155 ALA A N 1
ATOM 1193 C CA . ALA A 1 155 ? -15.032 22.134 0.688 1.00 87.50 155 ALA A CA 1
ATOM 1194 C C . ALA A 1 155 ? -13.597 21.654 0.385 1.00 87.50 155 ALA A C 1
ATOM 1196 O O . ALA A 1 155 ? -12.731 22.475 0.091 1.00 87.50 155 ALA A O 1
ATOM 1197 N N . SER A 1 156 ? -13.333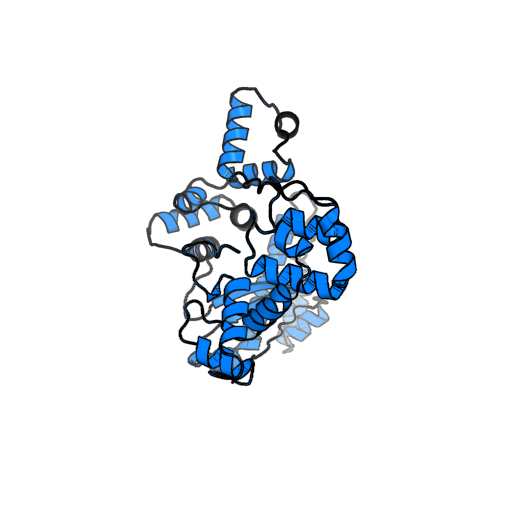 20.344 0.460 1.00 85.69 156 SER A N 1
ATOM 1198 C CA . SER A 1 156 ? -11.992 19.762 0.316 1.00 85.69 156 SER A CA 1
ATOM 1199 C C . SER A 1 156 ? -11.960 18.736 -0.825 1.00 85.69 156 SER A C 1
ATOM 1201 O O . SER A 1 156 ? -12.224 17.556 -0.588 1.00 85.69 156 SER A O 1
ATOM 1203 N N . PRO A 1 157 ? -11.575 19.123 -2.058 1.00 79.88 157 PRO A N 1
ATOM 1204 C CA . PRO A 1 157 ? -11.627 18.236 -3.228 1.00 79.88 157 PRO A CA 1
ATOM 1205 C C . PRO A 1 157 ? -10.688 17.021 -3.142 1.00 79.88 157 PRO A C 1
ATOM 1207 O O . PRO A 1 157 ? -10.838 16.061 -3.893 1.00 79.88 157 PRO A O 1
ATOM 1210 N N . SER A 1 158 ? -9.720 17.031 -2.222 1.00 82.44 158 SER A N 1
ATOM 1211 C CA . SER A 1 158 ? -8.824 15.902 -1.954 1.00 82.44 158 SER A CA 1
ATOM 1212 C C . SER A 1 158 ? -9.419 14.855 -1.004 1.00 82.44 158 SER A C 1
ATOM 1214 O O . SER A 1 158 ? -8.835 13.783 -0.832 1.00 82.44 158 SER A O 1
ATOM 1216 N N . TRP A 1 159 ? -10.550 15.146 -0.355 1.00 88.31 159 TRP A N 1
ATOM 1217 C CA . TRP A 1 159 ? -11.148 14.272 0.647 1.00 88.31 159 TRP A CA 1
ATOM 1218 C C . TRP A 1 159 ? -12.210 13.379 0.017 1.00 88.31 159 TRP A C 1
ATOM 1220 O O . TRP A 1 159 ? -13.095 13.823 -0.704 1.00 88.31 159 TRP A O 1
ATOM 1230 N N . ASN A 1 160 ? -12.159 12.089 0.334 1.00 89.69 160 ASN A N 1
ATOM 1231 C CA . ASN A 1 160 ? -13.196 11.143 -0.056 1.00 89.69 160 ASN A CA 1
ATOM 1232 C C . ASN A 1 160 ? -14.107 10.858 1.146 1.00 89.69 160 ASN A C 1
ATOM 1234 O O . ASN A 1 160 ? -13.616 10.501 2.217 1.00 89.69 160 ASN A O 1
ATOM 1238 N N . ARG A 1 161 ? -15.434 10.941 0.968 1.00 89.69 161 ARG A N 1
ATOM 1239 C CA . ARG A 1 161 ? -16.427 10.697 2.034 1.00 89.69 161 ARG A CA 1
ATOM 1240 C C . ARG A 1 161 ? -16.225 9.367 2.763 1.00 89.69 161 ARG A C 1
ATOM 1242 O O . ARG A 1 161 ? -16.282 9.330 3.988 1.00 89.69 161 ARG A O 1
ATOM 1249 N N . THR A 1 162 ? -15.969 8.286 2.029 1.00 90.88 162 THR A N 1
ATOM 1250 C CA . THR A 1 162 ? -15.762 6.946 2.610 1.00 90.88 162 THR A CA 1
ATOM 1251 C C . THR A 1 162 ? -14.462 6.858 3.408 1.00 90.88 162 THR A C 1
ATOM 1253 O O . THR A 1 162 ? -14.412 6.206 4.449 1.00 90.88 162 THR A O 1
ATOM 1256 N N . VAL A 1 163 ? -13.412 7.540 2.945 1.00 91.25 163 VAL A N 1
ATOM 1257 C CA . VAL A 1 163 ? -12.108 7.606 3.617 1.00 91.25 163 VAL A CA 1
ATOM 1258 C C . VAL A 1 163 ? -12.221 8.440 4.889 1.00 91.25 163 VAL A C 1
ATOM 1260 O O . VAL A 1 163 ? -11.733 8.020 5.935 1.00 91.25 163 VAL A O 1
ATOM 1263 N N . LEU A 1 164 ? -12.942 9.561 4.827 1.00 93.25 164 LEU A N 1
ATOM 1264 C CA . LEU A 1 164 ? -13.209 10.416 5.976 1.00 93.25 164 LEU A CA 1
ATOM 1265 C C . LEU A 1 164 ? -14.022 9.683 7.050 1.00 93.25 164 LEU A C 1
ATOM 1267 O O . LEU A 1 164 ? -13.637 9.692 8.212 1.00 93.25 164 LEU A O 1
ATOM 1271 N N . GLN A 1 165 ? -15.098 8.983 6.676 1.00 93.00 165 GLN A N 1
ATOM 1272 C CA . GLN A 1 165 ? -15.884 8.183 7.625 1.00 93.00 165 GLN A CA 1
ATOM 1273 C C . GLN A 1 165 ? -15.040 7.100 8.307 1.00 93.00 165 GLN A C 1
ATOM 1275 O O . GLN A 1 165 ? -15.150 6.904 9.515 1.00 93.00 165 GLN A O 1
ATOM 1280 N N . LYS A 1 166 ? -14.159 6.426 7.555 1.00 93.50 166 LYS A N 1
ATOM 1281 C CA . LYS A 1 166 ? -13.206 5.466 8.130 1.00 93.50 166 LYS A CA 1
ATOM 1282 C C . LYS A 1 166 ? -12.249 6.145 9.108 1.00 93.50 166 LYS A C 1
ATOM 1284 O O . LYS A 1 166 ? -12.048 5.627 10.197 1.00 93.50 166 LYS A O 1
ATOM 1289 N N . ALA A 1 167 ? -11.675 7.285 8.734 1.00 94.75 167 ALA A N 1
ATOM 1290 C CA . ALA A 1 167 ? -10.765 8.042 9.588 1.00 94.75 167 ALA A CA 1
ATOM 1291 C C . ALA A 1 167 ? -11.438 8.475 10.901 1.00 94.75 167 ALA A C 1
ATOM 1293 O O . ALA A 1 167 ? -10.867 8.276 11.971 1.00 94.75 167 ALA A O 1
ATOM 1294 N N . VAL A 1 168 ? -12.672 8.984 10.828 1.00 94.69 168 VAL A N 1
ATOM 1295 C CA . VAL A 1 168 ? -13.470 9.356 12.006 1.00 94.69 168 VAL A CA 1
ATOM 1296 C C . VAL A 1 168 ? -13.709 8.140 12.901 1.00 94.69 168 VAL A C 1
ATOM 1298 O O . VAL A 1 168 ? -13.362 8.198 14.076 1.00 94.69 168 VAL A O 1
ATOM 1301 N N . ALA A 1 169 ? -14.160 7.012 12.344 1.00 94.44 169 ALA A N 1
ATOM 1302 C CA . ALA A 1 169 ? -14.376 5.784 13.114 1.00 94.44 169 ALA A CA 1
ATOM 1303 C C . ALA A 1 169 ? -13.093 5.260 13.792 1.00 94.44 169 ALA A C 1
ATOM 1305 O O . ALA A 1 169 ? -13.154 4.729 14.898 1.00 94.44 169 ALA A O 1
ATOM 1306 N N . ILE A 1 170 ? -11.928 5.421 13.150 1.00 95.44 170 ILE A N 1
ATOM 1307 C CA . ILE A 1 170 ? -10.621 5.080 13.738 1.00 95.44 170 ILE A CA 1
ATOM 1308 C C . ILE A 1 170 ? -10.276 6.038 14.888 1.00 95.44 170 ILE A C 1
ATOM 1310 O O . ILE A 1 170 ? -9.739 5.604 15.899 1.00 95.44 170 ILE A O 1
ATOM 1314 N N . SER A 1 171 ? -10.603 7.327 14.764 1.00 95.19 171 SER A N 1
ATOM 1315 C CA . SER A 1 171 ? -10.365 8.327 15.817 1.00 95.19 171 SER A CA 1
ATOM 1316 C C . SER A 1 171 ? -11.279 8.195 17.040 1.00 95.19 171 SER A C 1
ATOM 1318 O O . SER A 1 171 ? -11.050 8.864 18.041 1.00 95.19 171 SER A O 1
ATOM 1320 N N . GLU A 1 172 ? -12.334 7.390 16.935 1.00 95.06 172 GLU A N 1
ATOM 1321 C CA . GLU A 1 172 ? -13.266 7.052 18.019 1.00 95.06 172 GLU A CA 1
ATOM 1322 C C . GLU A 1 172 ? -12.875 5.747 18.730 1.00 95.06 172 GLU A C 1
ATOM 1324 O O . GLU A 1 172 ? -13.639 5.218 19.535 1.00 95.06 172 GLU A O 1
ATOM 1329 N N . LEU A 1 173 ? -11.734 5.146 18.386 1.00 95.00 173 LEU A N 1
ATOM 1330 C CA . LEU A 1 173 ? -11.198 4.043 19.179 1.00 95.00 173 LEU A CA 1
ATOM 1331 C C . LEU A 1 173 ? -10.813 4.557 20.579 1.00 95.00 173 LEU A C 1
ATOM 1333 O O . LEU A 1 173 ? -10.420 5.721 20.696 1.00 95.00 173 LEU A O 1
ATOM 1337 N N . PRO A 1 174 ? -10.887 3.708 21.622 1.00 95.50 174 PRO A N 1
ATOM 1338 C CA . PRO A 1 174 ? -10.478 4.094 22.969 1.00 95.50 174 PRO A CA 1
ATOM 1339 C C . PRO A 1 174 ? -9.065 4.677 22.993 1.00 95.50 174 PRO A C 1
ATOM 1341 O O . PRO A 1 174 ? -8.181 4.191 22.279 1.00 95.50 174 PRO A O 1
ATOM 1344 N N . ALA A 1 175 ? -8.845 5.695 23.825 1.00 94.19 175 ALA A N 1
ATOM 1345 C CA . ALA A 1 175 ? -7.561 6.387 23.907 1.00 94.19 175 ALA A CA 1
ATOM 1346 C C . ALA A 1 175 ? -6.423 5.414 24.246 1.00 94.19 175 ALA A C 1
ATOM 1348 O O . ALA A 1 175 ? -5.375 5.451 23.611 1.00 94.19 175 ALA A O 1
ATOM 1349 N N . GLU A 1 176 ? -6.682 4.456 25.134 1.00 95.25 176 GLU A N 1
ATOM 1350 C CA . GLU A 1 176 ? -5.735 3.414 25.533 1.00 95.25 176 GLU A CA 1
ATOM 1351 C C . GLU A 1 176 ? -5.359 2.491 24.363 1.00 95.25 176 GLU A C 1
ATOM 1353 O O . GLU A 1 176 ? -4.243 1.985 24.287 1.00 95.25 176 GLU A O 1
ATOM 1358 N N . VAL A 1 177 ? -6.277 2.266 23.416 1.00 93.94 177 VAL A N 1
ATOM 1359 C CA . VAL A 1 177 ? -5.979 1.503 22.194 1.00 93.94 177 VAL A CA 1
ATOM 1360 C C . VAL A 1 177 ? -5.106 2.326 21.258 1.00 93.94 177 VAL A C 1
ATOM 1362 O O . VAL A 1 177 ? -4.202 1.768 20.646 1.00 93.94 177 VAL A O 1
ATOM 1365 N N . LEU A 1 178 ? -5.371 3.626 21.124 1.00 94.00 178 LEU A N 1
ATOM 1366 C CA . LEU A 1 178 ? -4.560 4.516 20.292 1.00 94.00 178 LEU A CA 1
ATOM 1367 C C . LEU A 1 178 ? -3.142 4.680 20.865 1.00 94.00 178 LEU A C 1
ATOM 1369 O O . LEU A 1 178 ? -2.182 4.653 20.095 1.00 94.00 178 LEU A O 1
ATOM 1373 N N . GLU A 1 179 ? -3.013 4.734 22.193 1.00 93.06 179 GLU A N 1
ATOM 1374 C CA . GLU A 1 179 ? -1.744 4.822 22.928 1.00 93.06 179 GLU A CA 1
ATOM 1375 C C . GLU A 1 179 ? -0.808 3.643 22.610 1.00 93.06 179 GLU A C 1
ATOM 1377 O O . GLU A 1 179 ? 0.384 3.826 22.353 1.00 93.06 179 GLU A O 1
ATOM 1382 N N . LEU A 1 180 ? -1.355 2.424 22.480 1.00 91.50 180 LEU A N 1
ATOM 1383 C CA . LEU A 1 180 ? -0.590 1.230 22.079 1.00 91.50 180 LEU A CA 1
ATOM 1384 C C . LEU A 1 180 ? 0.121 1.368 20.723 1.00 91.50 180 LEU A C 1
ATOM 1386 O O . LEU A 1 180 ? 1.050 0.605 20.427 1.00 91.50 180 LEU A O 1
ATOM 1390 N N . PHE A 1 181 ? -0.313 2.314 19.889 1.00 91.62 181 PHE A N 1
ATOM 1391 C CA . PHE A 1 181 ? 0.242 2.574 18.569 1.00 91.62 181 PHE A CA 1
ATOM 1392 C C . PHE A 1 181 ? 0.861 3.971 18.439 1.00 91.62 181 PHE A C 1
ATOM 1394 O O . PHE A 1 181 ? 1.186 4.355 17.328 1.00 91.62 181 PHE A O 1
ATOM 1401 N N . GLU A 1 182 ? 1.116 4.733 19.503 1.00 85.94 182 GLU A N 1
ATOM 1402 C CA . GLU A 1 182 ? 1.727 6.073 19.359 1.00 85.94 182 GLU A CA 1
ATOM 1403 C C . GLU A 1 182 ? 3.060 6.056 18.599 1.00 85.94 182 GLU A C 1
ATOM 1405 O O . GLU A 1 182 ? 3.319 6.894 17.734 1.00 85.94 182 GLU A O 1
ATOM 1410 N N . LEU A 1 183 ? 3.882 5.035 18.851 1.00 83.56 183 LEU A N 1
ATOM 1411 C CA . LEU A 1 183 ? 5.168 4.847 18.176 1.00 83.56 183 LEU A CA 1
ATOM 1412 C C . LEU A 1 183 ? 5.036 4.211 16.778 1.00 83.56 183 LEU A C 1
ATOM 1414 O O . LEU A 1 183 ? 6.040 4.013 16.093 1.00 83.56 183 LEU A O 1
ATOM 1418 N N . LYS A 1 184 ? 3.822 3.843 16.348 1.00 84.00 184 LYS A N 1
ATOM 1419 C CA . LYS A 1 184 ? 3.559 3.101 15.107 1.00 84.00 184 LYS A CA 1
ATOM 1420 C C . LYS A 1 184 ? 2.442 3.755 14.303 1.00 84.00 184 LYS A C 1
ATOM 1422 O O . LYS A 1 184 ? 1.306 3.850 14.741 1.00 84.00 184 LYS A O 1
ATOM 1427 N N . GLN A 1 185 ? 2.712 4.125 13.056 1.00 83.69 185 GLN A N 1
ATOM 1428 C CA . GLN A 1 185 ? 1.681 4.759 12.234 1.00 83.69 185 GLN A CA 1
ATOM 1429 C C . GLN A 1 185 ? 0.468 3.840 12.016 1.00 83.69 185 GLN A C 1
ATOM 1431 O O . GLN A 1 185 ? 0.573 2.786 11.385 1.00 83.69 185 GLN A O 1
ATOM 1436 N N . ILE A 1 186 ? -0.701 4.267 12.505 1.00 90.12 186 ILE A N 1
ATOM 1437 C CA . ILE A 1 186 ? -1.966 3.578 12.246 1.00 90.12 186 ILE A CA 1
ATOM 1438 C C . ILE A 1 186 ? -2.339 3.779 10.777 1.00 90.12 186 ILE A C 1
ATOM 1440 O O . ILE A 1 186 ? -2.650 4.888 10.341 1.00 90.12 186 ILE A O 1
ATOM 1444 N N . THR A 1 187 ? -2.329 2.692 10.011 1.00 92.38 187 THR A N 1
ATOM 1445 C CA . THR A 1 187 ? -2.804 2.668 8.623 1.00 92.38 187 THR A CA 1
ATOM 1446 C C . THR A 1 187 ? -4.321 2.473 8.567 1.00 92.38 187 THR A C 1
ATOM 1448 O O . THR A 1 187 ? -4.943 2.036 9.538 1.00 92.38 187 THR A O 1
ATOM 1451 N N . TYR A 1 188 ? -4.943 2.761 7.418 1.00 91.38 188 TYR A N 1
ATOM 1452 C CA . TYR A 1 188 ? -6.383 2.526 7.230 1.00 91.38 188 TYR A CA 1
ATOM 1453 C C . TYR A 1 188 ? -6.774 1.058 7.430 1.00 91.38 188 TYR A C 1
ATOM 1455 O O . TYR A 1 188 ? -7.822 0.783 8.013 1.00 91.38 188 TYR A O 1
ATOM 1463 N N . ASP A 1 189 ? -5.935 0.122 6.985 1.00 89.25 189 ASP A N 1
ATOM 1464 C CA . ASP A 1 189 ? -6.212 -1.309 7.119 1.00 89.25 189 ASP A CA 1
ATOM 1465 C C . ASP A 1 189 ? -6.137 -1.766 8.574 1.00 89.25 189 ASP A C 1
ATOM 1467 O O . ASP A 1 189 ? -7.026 -2.480 9.043 1.00 89.25 189 ASP A O 1
ATOM 1471 N N . LEU A 1 190 ? -5.116 -1.314 9.310 1.00 91.50 190 LEU A N 1
ATOM 1472 C CA . LEU A 1 190 ? -4.992 -1.593 10.739 1.00 91.50 190 LEU A CA 1
ATOM 1473 C C . LEU A 1 190 ? -6.158 -0.977 11.517 1.00 91.50 190 LEU A C 1
ATOM 1475 O O . LEU A 1 190 ? -6.820 -1.673 12.284 1.00 91.50 190 LEU A O 1
ATOM 1479 N N . GLY A 1 191 ? -6.469 0.295 11.267 1.00 92.50 191 GLY A N 1
ATOM 1480 C CA . GLY A 1 191 ? -7.592 0.973 11.907 1.00 92.50 191 GLY A CA 1
ATOM 1481 C C . GLY A 1 191 ? -8.931 0.279 11.633 1.00 92.50 191 GLY A C 1
ATOM 1482 O O . GLY A 1 191 ? -9.715 0.062 12.553 1.00 92.50 191 GLY A O 1
ATOM 1483 N N . ALA A 1 192 ? -9.174 -0.177 10.400 1.00 91.12 192 ALA A N 1
ATOM 1484 C CA . ALA A 1 192 ? -10.373 -0.945 10.068 1.00 91.12 192 ALA A CA 1
ATOM 1485 C C . ALA A 1 192 ? -10.445 -2.294 10.808 1.00 91.12 192 ALA A C 1
ATOM 1487 O O . ALA A 1 192 ? -11.541 -2.738 11.161 1.00 91.12 192 ALA A O 1
ATOM 1488 N N . ARG A 1 193 ? -9.305 -2.957 11.053 1.00 89.62 193 ARG A N 1
ATOM 1489 C CA . ARG A 1 193 ? -9.251 -4.164 11.898 1.00 89.62 193 ARG A CA 1
ATOM 1490 C C . ARG A 1 193 ? -9.599 -3.828 13.346 1.00 89.62 193 ARG A C 1
ATOM 1492 O O . ARG A 1 193 ? -10.452 -4.500 13.913 1.00 89.62 193 ARG A O 1
ATOM 1499 N N . LEU A 1 194 ? -9.022 -2.769 13.911 1.00 92.75 194 LEU A N 1
ATOM 1500 C CA . LEU A 1 194 ? -9.296 -2.341 15.287 1.00 92.75 194 LEU A CA 1
ATOM 1501 C C . LEU A 1 194 ? -10.768 -1.961 15.495 1.00 92.75 194 LEU A C 1
ATOM 1503 O O . LEU A 1 194 ? -11.376 -2.404 16.463 1.00 92.75 194 LEU A O 1
ATOM 1507 N N . VAL A 1 195 ? -11.382 -1.242 14.550 1.00 92.00 195 VAL A N 1
ATOM 1508 C CA . VAL A 1 195 ? -12.821 -0.918 14.602 1.00 92.00 195 VAL A CA 1
ATOM 1509 C C . VAL A 1 195 ? -13.679 -2.187 14.562 1.00 92.00 195 VAL A C 1
ATOM 1511 O O . VAL A 1 195 ? -14.663 -2.293 15.290 1.00 92.00 195 VAL A O 1
ATOM 1514 N N . LYS A 1 196 ? -13.305 -3.192 13.758 1.00 89.06 196 LYS A N 1
ATOM 1515 C CA . LYS A 1 196 ? -14.002 -4.490 13.759 1.00 89.06 196 LYS A CA 1
ATOM 1516 C C . LYS A 1 196 ? -13.859 -5.220 15.091 1.00 89.06 196 LYS A C 1
ATOM 1518 O O . LYS A 1 196 ? -14.828 -5.832 15.525 1.00 89.06 196 LYS A O 1
ATOM 1523 N N . ILE A 1 197 ? -12.685 -5.154 15.721 1.00 84.56 197 ILE A N 1
ATOM 1524 C CA . ILE A 1 197 ? -12.449 -5.733 17.048 1.00 84.56 197 ILE A CA 1
ATOM 1525 C C . ILE A 1 197 ? -13.341 -5.035 18.073 1.00 84.56 197 ILE A C 1
ATOM 1527 O O . ILE A 1 197 ? -14.111 -5.724 18.734 1.00 84.56 197 ILE A O 1
ATOM 1531 N N . ARG A 1 198 ? -13.338 -3.694 18.117 1.00 90.06 198 ARG A N 1
ATOM 1532 C CA . ARG A 1 198 ? -14.228 -2.891 18.974 1.00 90.06 198 ARG A CA 1
ATOM 1533 C C . ARG A 1 198 ? -15.687 -3.314 18.821 1.00 90.06 198 ARG A C 1
ATOM 1535 O O . ARG A 1 198 ? -16.361 -3.569 19.809 1.00 90.06 198 ARG A O 1
ATOM 1542 N N . ASN A 1 199 ? -16.163 -3.451 17.584 1.00 83.50 199 ASN A N 1
ATOM 1543 C CA . ASN A 1 199 ? -17.545 -3.848 17.308 1.00 83.50 199 ASN A CA 1
ATOM 1544 C C . ASN A 1 199 ? -17.853 -5.306 17.699 1.00 83.50 199 ASN A C 1
ATOM 1546 O O . ASN A 1 199 ? -19.019 -5.653 17.855 1.00 83.50 199 ASN A O 1
ATOM 1550 N N . ALA A 1 200 ? -16.840 -6.171 17.799 1.00 77.88 200 ALA A N 1
ATOM 1551 C CA . ALA A 1 200 ? -17.011 -7.583 18.129 1.00 77.88 200 ALA A CA 1
ATOM 1552 C C . ALA A 1 200 ? -16.952 -7.858 19.638 1.00 77.88 200 ALA A C 1
ATOM 1554 O O . ALA A 1 200 ? -17.717 -8.688 20.123 1.00 77.88 200 ALA A O 1
ATOM 1555 N N . ILE A 1 201 ? -16.040 -7.202 20.362 1.00 82.19 201 ILE A N 1
ATOM 1556 C CA . ILE A 1 201 ? -15.833 -7.435 21.803 1.00 82.19 201 ILE A CA 1
ATOM 1557 C C . ILE A 1 201 ? -16.489 -6.367 22.685 1.00 82.19 201 ILE A C 1
ATOM 1559 O O . ILE A 1 201 ? -16.719 -6.619 23.862 1.00 82.19 201 ILE A O 1
ATOM 1563 N N . GLY A 1 202 ? -16.830 -5.208 22.118 1.00 84.94 202 GLY A N 1
ATOM 1564 C CA . GLY A 1 202 ? -17.318 -4.044 22.852 1.00 84.94 202 GLY A CA 1
ATOM 1565 C C . GLY A 1 202 ? -16.191 -3.097 23.268 1.00 84.94 202 GLY A C 1
ATOM 1566 O O . GLY A 1 202 ? -15.016 -3.460 23.302 1.00 84.94 202 GLY A O 1
ATOM 1567 N N . GLU A 1 203 ? -16.552 -1.852 23.568 1.00 90.44 203 GLU A N 1
ATOM 1568 C CA . GLU A 1 203 ? -15.592 -0.800 23.917 1.00 90.44 203 GLU A CA 1
ATOM 1569 C C . GLU A 1 203 ? -14.946 -1.029 25.289 1.00 90.44 203 GLU A C 1
ATOM 1571 O O . GLU A 1 203 ? -13.723 -1.009 25.392 1.00 90.44 203 GLU A O 1
ATOM 1576 N N . SER A 1 204 ? -15.745 -1.333 26.318 1.00 87.38 204 SER A N 1
ATOM 1577 C CA . SER A 1 204 ? -15.269 -1.554 27.692 1.00 87.38 204 SER A CA 1
ATOM 1578 C C . SER A 1 204 ? -14.222 -2.666 27.775 1.00 87.38 204 SER A C 1
ATOM 1580 O O . SER A 1 204 ? -13.131 -2.465 28.303 1.00 87.38 204 SER A O 1
ATOM 1582 N N . GLU A 1 205 ? -14.525 -3.814 27.170 1.00 86.31 205 GLU A N 1
ATOM 1583 C CA . GLU A 1 205 ? -13.646 -4.982 27.118 1.00 86.31 205 GLU A CA 1
ATOM 1584 C C . GLU A 1 205 ? -12.351 -4.673 26.350 1.00 86.31 205 GLU A C 1
ATOM 1586 O O . GLU A 1 205 ? -11.257 -5.066 26.759 1.00 86.31 205 GLU A O 1
ATOM 1591 N N . MET A 1 206 ? -12.449 -3.939 25.236 1.00 91.06 206 MET A N 1
ATOM 1592 C CA . MET A 1 206 ? -11.279 -3.529 24.461 1.00 91.06 206 MET A CA 1
ATOM 1593 C C . MET A 1 206 ? -10.359 -2.611 25.276 1.00 91.06 206 MET A C 1
ATOM 1595 O O . MET A 1 206 ? -9.139 -2.786 25.242 1.00 91.06 206 MET A O 1
ATOM 1599 N N . THR A 1 207 ? -10.938 -1.682 26.038 1.00 94.38 207 THR A N 1
ATOM 1600 C CA . THR A 1 207 ? -10.216 -0.756 26.916 1.00 94.38 207 THR A CA 1
ATOM 1601 C C . THR A 1 207 ? -9.521 -1.478 28.066 1.00 94.38 207 THR A C 1
ATOM 1603 O O . THR A 1 207 ? -8.341 -1.236 28.315 1.00 94.38 207 THR A O 1
ATOM 1606 N N . GLU A 1 208 ? -10.197 -2.406 28.747 1.00 91.69 208 GLU A N 1
ATOM 1607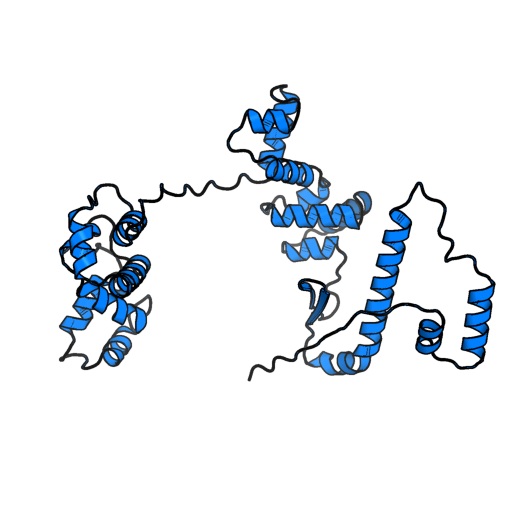 C CA . GLU A 1 208 ? -9.588 -3.204 29.821 1.00 91.69 208 GLU A CA 1
ATOM 1608 C C . GLU A 1 208 ? -8.391 -4.018 29.316 1.00 91.69 208 GLU A C 1
ATOM 1610 O O . GLU A 1 208 ? -7.321 -4.037 29.936 1.00 91.69 208 GLU A O 1
ATOM 1615 N N . ARG A 1 209 ? -8.532 -4.638 28.138 1.00 91.56 209 ARG A N 1
ATOM 1616 C CA . ARG A 1 209 ? -7.439 -5.373 27.491 1.00 91.56 209 ARG A CA 1
ATOM 1617 C C . ARG A 1 209 ? -6.286 -4.449 27.119 1.00 91.56 209 ARG A C 1
ATOM 1619 O O . ARG A 1 209 ? -5.136 -4.804 27.370 1.00 91.56 209 ARG A O 1
ATOM 1626 N N . ALA A 1 210 ? -6.570 -3.269 26.572 1.00 93.81 210 ALA A N 1
ATOM 1627 C CA . ALA A 1 210 ? -5.542 -2.288 26.240 1.00 93.81 210 ALA A CA 1
ATOM 1628 C C . ALA A 1 210 ? -4.774 -1.822 27.488 1.00 93.81 210 ALA A C 1
ATOM 1630 O O . ALA A 1 210 ? -3.543 -1.855 27.489 1.00 93.81 210 ALA A O 1
ATOM 1631 N N . LYS A 1 211 ? -5.475 -1.518 28.590 1.00 94.56 211 LYS A N 1
ATOM 1632 C CA . LYS A 1 211 ? -4.864 -1.156 29.884 1.00 94.56 211 LYS A CA 1
ATOM 1633 C C . LYS A 1 211 ? -3.936 -2.239 30.417 1.00 94.56 211 LYS A C 1
ATOM 1635 O O . LYS A 1 211 ? -2.845 -1.931 30.887 1.00 94.56 211 LYS A O 1
ATOM 1640 N N . LYS A 1 212 ? -4.326 -3.511 30.298 1.00 91.25 212 LYS A N 1
ATOM 1641 C CA . LYS A 1 212 ? -3.476 -4.647 30.692 1.00 91.25 212 LYS A CA 1
ATOM 1642 C C . LYS A 1 212 ? -2.203 -4.753 29.843 1.00 91.25 212 LYS A C 1
ATOM 1644 O O . LYS A 1 212 ? -1.162 -5.182 30.335 1.00 91.25 212 LYS A O 1
ATOM 1649 N N . ILE A 1 213 ? -2.275 -4.391 28.563 1.00 90.81 213 ILE A N 1
ATOM 1650 C CA . ILE A 1 213 ? -1.111 -4.385 27.666 1.00 90.81 213 ILE A CA 1
ATOM 1651 C C . ILE A 1 213 ? -0.183 -3.210 28.009 1.00 90.81 213 ILE A C 1
ATOM 1653 O O . ILE A 1 213 ? 1.036 -3.404 28.037 1.00 90.81 213 ILE A O 1
ATOM 1657 N N . LEU A 1 214 ? -0.750 -2.032 28.294 1.00 91.25 214 LEU A N 1
ATOM 1658 C CA . LEU A 1 214 ? -0.018 -0.824 28.691 1.00 91.25 214 LEU A CA 1
ATOM 1659 C C . LEU A 1 214 ? 0.671 -0.978 30.054 1.00 91.25 214 LEU A C 1
ATOM 1661 O O . LEU A 1 214 ? 1.815 -0.559 30.202 1.00 91.25 214 LEU A O 1
ATOM 1665 N N . SER A 1 215 ? 0.033 -1.640 31.027 1.00 89.75 215 SER A N 1
ATOM 1666 C CA . SER A 1 215 ? 0.611 -1.854 32.365 1.00 89.75 215 SER A CA 1
ATOM 1667 C C . SER A 1 215 ? 1.812 -2.806 32.381 1.00 89.75 215 SER A C 1
ATOM 1669 O O . SER A 1 215 ? 2.605 -2.779 33.320 1.00 89.75 215 SER A O 1
ATOM 1671 N N . ALA A 1 216 ? 1.983 -3.617 31.333 1.00 86.75 216 ALA A N 1
ATOM 1672 C CA . ALA A 1 216 ? 3.147 -4.472 31.125 1.00 86.75 216 ALA A CA 1
ATOM 1673 C C . ALA A 1 216 ? 3.908 -4.032 29.859 1.00 86.75 216 ALA A C 1
ATOM 1675 O O . ALA A 1 216 ? 3.794 -4.700 28.819 1.00 86.75 216 ALA A O 1
ATOM 1676 N N . PRO A 1 217 ? 4.663 -2.917 29.907 1.00 76.88 217 PRO A N 1
ATOM 1677 C CA . PRO A 1 217 ? 5.338 -2.368 28.740 1.00 76.88 217 PRO A CA 1
ATOM 1678 C C . PRO A 1 217 ? 6.437 -3.322 28.258 1.00 76.88 217 PRO A C 1
ATOM 1680 O O . PRO A 1 217 ? 7.465 -3.523 28.900 1.00 76.88 217 PRO A O 1
ATOM 1683 N N . ARG A 1 218 ? 6.214 -3.923 27.088 1.00 82.69 218 ARG A N 1
ATOM 1684 C CA . ARG A 1 218 ? 7.177 -4.763 26.367 1.00 82.69 218 ARG A CA 1
ATOM 1685 C C . ARG A 1 218 ? 7.200 -4.313 24.912 1.00 82.69 218 ARG A C 1
ATOM 1687 O O . ARG A 1 218 ? 6.169 -3.899 24.381 1.00 82.69 218 ARG A O 1
ATOM 1694 N N . ARG A 1 219 ? 8.354 -4.419 24.245 1.00 81.62 219 ARG A N 1
ATOM 1695 C CA . ARG A 1 219 ? 8.417 -4.260 22.785 1.00 81.62 219 ARG A CA 1
ATOM 1696 C C . ARG A 1 219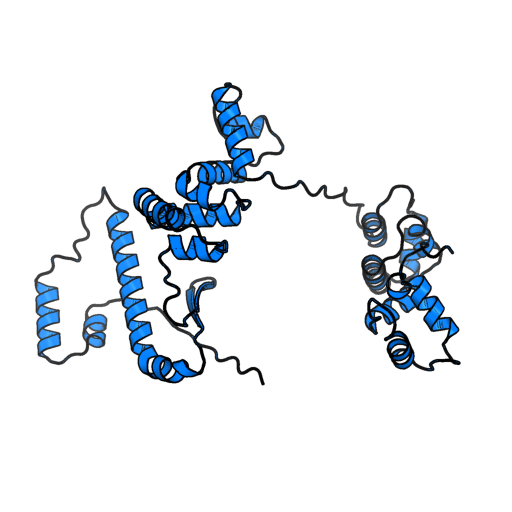 ? 7.565 -5.359 22.159 1.00 81.62 219 ARG A C 1
ATOM 1698 O O . ARG A 1 219 ? 7.932 -6.525 22.251 1.00 81.62 219 ARG A O 1
ATOM 1705 N N . ARG A 1 220 ? 6.428 -4.972 21.583 1.00 84.56 220 ARG A N 1
ATOM 1706 C CA . ARG A 1 220 ? 5.509 -5.873 20.884 1.00 84.56 220 ARG A CA 1
ATOM 1707 C C . ARG A 1 220 ? 5.408 -5.484 19.422 1.00 84.56 220 ARG A C 1
ATOM 1709 O O . ARG A 1 220 ? 5.480 -4.293 19.110 1.00 84.56 220 ARG A O 1
ATOM 1716 N N . THR A 1 221 ? 5.216 -6.437 18.520 1.00 87.56 221 THR A N 1
ATOM 1717 C CA . THR A 1 221 ? 4.885 -6.157 17.108 1.00 87.56 221 THR A CA 1
ATOM 1718 C C . THR A 1 221 ? 3.429 -5.685 16.961 1.00 87.56 221 THR A C 1
ATOM 1720 O O . THR A 1 221 ? 2.691 -5.601 17.939 1.00 87.56 221 THR A O 1
ATOM 1723 N N . ILE A 1 222 ? 3.013 -5.223 15.771 1.00 87.75 222 ILE A N 1
ATOM 1724 C CA . ILE A 1 222 ? 1.602 -4.829 15.541 1.00 87.75 222 ILE A CA 1
ATOM 1725 C C . ILE A 1 222 ? 0.688 -6.042 15.727 1.00 87.75 222 ILE A C 1
ATOM 1727 O O . ILE A 1 222 ? -0.329 -5.942 16.411 1.00 87.75 222 ILE A O 1
ATOM 1731 N N . ASP A 1 223 ? 1.083 -7.180 15.164 1.00 84.75 223 ASP A N 1
ATOM 1732 C CA . ASP A 1 223 ? 0.294 -8.406 15.209 1.00 84.75 223 ASP A CA 1
ATOM 1733 C C . ASP A 1 223 ? 0.186 -8.957 16.635 1.00 84.75 223 ASP A C 1
ATOM 1735 O O . ASP A 1 223 ? -0.903 -9.343 17.045 1.00 84.75 223 ASP A O 1
ATOM 1739 N N . GLU A 1 224 ? 1.246 -8.876 17.445 1.00 85.69 224 GLU A N 1
ATOM 1740 C CA . GLU A 1 224 ? 1.194 -9.245 18.869 1.00 85.69 224 GLU A CA 1
ATOM 1741 C C . GLU A 1 224 ? 0.232 -8.375 19.684 1.00 85.69 224 GLU A C 1
ATOM 1743 O O . GLU A 1 224 ? -0.463 -8.882 20.566 1.00 85.69 224 GLU A O 1
ATOM 1748 N N . ILE A 1 225 ? 0.167 -7.067 19.407 1.00 88.62 225 ILE A N 1
ATOM 1749 C CA . ILE A 1 225 ? -0.787 -6.170 20.075 1.00 88.62 225 ILE A CA 1
ATOM 1750 C C . ILE A 1 225 ? -2.215 -6.559 19.686 1.00 88.62 225 ILE A C 1
ATOM 1752 O O . ILE A 1 225 ? -3.072 -6.711 20.555 1.00 88.62 225 ILE A O 1
ATOM 1756 N N . VAL A 1 226 ? -2.471 -6.770 18.391 1.00 88.88 226 VAL A N 1
ATOM 1757 C CA . VAL A 1 226 ? -3.788 -7.187 17.889 1.00 88.88 226 VAL A CA 1
ATOM 1758 C C . VAL A 1 226 ? -4.192 -8.558 18.447 1.00 88.88 226 VAL A C 1
ATOM 1760 O O . VAL A 1 226 ? -5.334 -8.723 18.875 1.00 88.88 226 VAL A O 1
ATOM 1763 N N . ALA A 1 227 ? -3.268 -9.517 18.508 1.00 83.81 227 ALA A N 1
ATOM 1764 C CA . ALA A 1 227 ? -3.489 -10.836 19.098 1.00 83.81 227 ALA A CA 1
ATOM 1765 C C . ALA A 1 227 ? -3.816 -10.731 20.594 1.00 83.81 227 ALA A C 1
ATOM 1767 O O . ALA A 1 227 ? -4.779 -11.338 21.063 1.00 83.81 227 ALA A O 1
ATOM 1768 N N . SER A 1 228 ? -3.090 -9.877 21.321 1.00 86.31 228 SER A N 1
ATOM 1769 C CA . SER A 1 228 ? -3.333 -9.609 22.742 1.00 86.31 228 SER A CA 1
ATOM 1770 C C . SER A 1 228 ? -4.713 -8.983 22.981 1.00 86.31 228 SER A C 1
ATOM 1772 O O . SER A 1 228 ? -5.429 -9.402 23.890 1.00 86.31 228 SER A O 1
ATOM 1774 N N . LEU A 1 229 ? -5.135 -8.034 22.135 1.00 85.88 229 LEU A N 1
ATOM 1775 C CA . LEU A 1 229 ? -6.484 -7.451 22.178 1.00 85.88 229 LEU A CA 1
ATOM 1776 C C . LEU A 1 229 ? -7.575 -8.488 21.881 1.00 85.88 229 LEU A C 1
ATOM 1778 O O . LEU A 1 229 ? -8.670 -8.417 22.436 1.00 85.88 229 LEU A O 1
ATOM 1782 N N . LEU A 1 230 ? -7.284 -9.481 21.044 1.00 84.12 230 LEU A N 1
ATOM 1783 C CA . LEU A 1 230 ? -8.186 -10.597 20.768 1.00 84.12 230 LEU A CA 1
ATOM 1784 C C . LEU A 1 230 ? -8.125 -11.712 21.825 1.00 84.12 230 LEU A C 1
ATOM 1786 O O . LEU A 1 230 ? -8.926 -12.639 21.744 1.00 84.12 230 LEU A O 1
ATOM 1790 N N . GLN A 1 231 ? -7.233 -11.615 22.821 1.00 76.69 231 GLN A N 1
ATOM 1791 C CA . GLN A 1 231 ? -6.906 -12.696 23.762 1.00 76.69 231 GLN A CA 1
ATOM 1792 C C . GLN A 1 231 ? -6.505 -14.004 23.060 1.00 76.69 231 GLN A C 1
ATOM 1794 O O . GLN A 1 231 ? -6.692 -15.095 23.600 1.00 76.69 231 GLN A O 1
ATOM 1799 N N . VAL A 1 232 ? -5.916 -13.904 21.866 1.00 70.56 232 VAL A N 1
ATOM 1800 C CA . VAL A 1 232 ? -5.251 -15.043 21.236 1.00 70.56 232 VAL A CA 1
ATOM 1801 C C . VAL A 1 232 ? -3.956 -15.249 22.008 1.00 70.56 232 VAL A C 1
ATOM 1803 O O . VAL A 1 232 ? -2.968 -14.544 21.804 1.00 70.56 232 VAL A O 1
ATOM 1806 N N . ARG A 1 233 ? -4.000 -16.161 22.980 1.00 56.38 233 ARG A N 1
ATOM 1807 C CA . ARG A 1 233 ? -2.814 -16.618 23.699 1.00 56.38 233 ARG A CA 1
ATOM 1808 C C . ARG A 1 233 ? -1.902 -17.300 22.685 1.00 56.38 233 ARG A C 1
ATOM 1810 O O . ARG A 1 233 ? -2.293 -18.300 22.097 1.00 56.38 233 ARG A O 1
ATOM 1817 N N . SER A 1 234 ? -0.683 -16.796 22.520 1.00 54.44 234 SER A N 1
ATOM 1818 C CA . SER A 1 234 ? 0.425 -17.559 21.935 1.00 54.44 234 SER A CA 1
ATOM 1819 C C . SER A 1 234 ? 0.978 -18.539 22.979 1.00 54.44 234 SER A C 1
ATOM 1821 O O . SER A 1 234 ? 2.182 -18.578 23.237 1.00 54.44 234 SER A O 1
ATOM 1823 N N . GLU A 1 235 ? 0.092 -19.219 23.707 1.00 48.84 235 GLU A N 1
ATOM 1824 C CA . GLU A 1 235 ? 0.503 -20.229 24.670 1.00 48.84 235 GLU A CA 1
ATOM 1825 C C . GLU A 1 235 ? 0.772 -21.509 23.879 1.00 48.84 235 GLU A C 1
ATOM 1827 O O . GLU A 1 235 ? -0.127 -22.022 23.224 1.00 48.84 235 GLU A O 1
ATOM 1832 N N . GLN A 1 236 ? 2.022 -21.978 23.961 1.00 51.16 236 GLN A N 1
ATOM 1833 C CA . GLN A 1 236 ? 2.465 -23.332 23.603 1.00 51.16 236 GLN A CA 1
ATOM 1834 C C . GLN A 1 236 ? 2.482 -23.648 22.100 1.00 51.16 236 GLN A C 1
ATOM 1836 O O . GLN A 1 236 ? 1.602 -24.332 21.609 1.00 51.16 236 GLN A O 1
ATOM 1841 N N . GLY A 1 237 ? 3.489 -23.163 21.362 1.00 55.06 237 GLY A N 1
ATOM 1842 C CA . GLY A 1 237 ? 3.924 -23.794 20.098 1.00 55.06 237 GLY A CA 1
ATOM 1843 C C . GLY A 1 237 ? 2.981 -23.726 18.886 1.00 55.06 237 GLY A C 1
ATOM 1844 O O . GLY A 1 237 ? 3.416 -24.021 17.775 1.00 55.06 237 GLY A O 1
ATOM 1845 N N . VAL A 1 238 ? 1.728 -23.292 19.061 1.00 55.94 238 VAL A N 1
ATOM 1846 C CA . VAL A 1 238 ? 0.704 -23.299 18.011 1.00 55.94 238 VAL A CA 1
ATOM 1847 C C . VAL A 1 238 ? 0.450 -21.886 17.479 1.00 55.94 238 VAL A C 1
ATOM 1849 O O . VAL A 1 238 ? -0.174 -21.052 18.140 1.00 55.94 238 VAL A O 1
ATOM 1852 N N . GLU A 1 239 ? 0.870 -21.610 16.244 1.00 59.03 239 GLU A N 1
ATOM 1853 C CA . GLU A 1 239 ? 0.414 -20.422 15.517 1.00 59.03 239 GLU A CA 1
ATOM 1854 C C . GLU A 1 239 ? -0.956 -20.702 14.890 1.00 59.03 239 GLU A C 1
ATOM 1856 O O . GLU A 1 239 ? -1.078 -21.490 13.951 1.00 59.03 239 GLU A O 1
ATOM 1861 N N . LEU A 1 240 ? -1.998 -20.029 15.382 1.00 62.44 240 LEU A N 1
ATOM 1862 C CA . LEU A 1 240 ? -3.322 -20.051 14.764 1.00 62.44 240 LEU A CA 1
ATOM 1863 C C . LEU A 1 240 ? -3.476 -18.882 13.785 1.00 62.44 240 LEU A C 1
ATOM 1865 O O . LEU A 1 240 ? -3.614 -17.726 14.188 1.00 62.44 240 LEU A O 1
ATOM 1869 N N . ALA A 1 241 ? -3.550 -19.190 12.494 1.00 59.94 241 ALA A N 1
ATOM 1870 C CA . ALA A 1 241 ? -3.944 -18.252 11.456 1.00 59.94 241 ALA A CA 1
ATOM 1871 C C . ALA A 1 241 ? -5.400 -18.501 11.044 1.00 59.94 241 ALA A C 1
ATOM 1873 O O . ALA A 1 241 ? -5.797 -19.603 10.674 1.00 59.94 241 ALA A O 1
ATOM 1874 N N . VAL A 1 242 ? -6.224 -17.453 11.075 1.00 61.12 242 VAL A N 1
ATOM 1875 C CA . VAL A 1 242 ? -7.606 -17.517 10.585 1.00 61.12 242 VAL A CA 1
ATOM 1876 C C . VAL A 1 242 ? -7.695 -16.731 9.289 1.00 61.12 242 VAL A C 1
ATOM 1878 O O . VAL A 1 242 ? -7.578 -15.504 9.288 1.00 61.12 242 VAL A O 1
ATOM 1881 N N . ARG A 1 243 ? -7.927 -17.426 8.174 1.00 63.72 243 ARG A N 1
ATOM 1882 C CA . ARG A 1 243 ? -8.089 -16.803 6.855 1.00 63.72 243 ARG A CA 1
ATOM 1883 C C . ARG A 1 243 ? -9.508 -16.985 6.338 1.00 63.72 243 ARG A C 1
ATOM 1885 O O . ARG A 1 243 ? -10.149 -18.010 6.551 1.00 63.72 243 ARG A O 1
ATOM 1892 N N . ARG A 1 244 ? -10.016 -15.968 5.646 1.00 61.81 244 ARG A N 1
ATOM 1893 C CA . ARG A 1 244 ? -11.302 -16.040 4.947 1.00 61.81 244 ARG A CA 1
ATOM 1894 C C . ARG A 1 244 ? -11.045 -16.381 3.488 1.00 61.81 244 ARG A C 1
ATOM 1896 O O . ARG A 1 244 ? -10.381 -15.617 2.795 1.00 61.81 244 ARG A O 1
ATOM 1903 N N . GLU A 1 245 ? -11.627 -17.470 3.014 1.00 66.88 245 GLU A N 1
ATOM 1904 C CA . GLU A 1 245 ? -11.534 -17.905 1.625 1.00 66.88 245 GLU A CA 1
ATOM 1905 C C . GLU A 1 245 ? -12.926 -17.861 0.998 1.00 66.88 245 GLU A C 1
ATOM 1907 O O . GLU A 1 245 ? -13.764 -18.684 1.324 1.00 66.88 245 GLU A O 1
ATOM 1912 N N . LYS A 1 246 ? -13.206 -16.886 0.121 1.00 79.12 246 LYS A N 1
ATOM 1913 C CA . LYS A 1 246 ? -14.507 -16.675 -0.559 1.00 79.12 246 LYS A CA 1
ATOM 1914 C C . LYS A 1 246 ? -15.743 -16.841 0.361 1.00 79.12 246 LYS A C 1
ATOM 1916 O O . LYS A 1 246 ? -16.230 -15.844 0.904 1.00 79.12 246 LYS A O 1
ATOM 1921 N N . ALA A 1 247 ? -16.234 -18.073 0.532 1.00 73.38 247 ALA A N 1
ATOM 1922 C CA . ALA A 1 247 ? -17.402 -18.462 1.328 1.00 73.38 247 ALA A CA 1
ATOM 1923 C C . ALA A 1 247 ? -17.094 -19.262 2.621 1.00 73.38 247 ALA A C 1
ATOM 1925 O O . ALA A 1 247 ? -18.022 -19.594 3.356 1.00 73.38 247 ALA A O 1
ATOM 1926 N N . SER A 1 248 ? -15.831 -19.559 2.930 1.00 62.97 248 SER A N 1
ATOM 1927 C CA . SER A 1 248 ? -15.391 -20.322 4.103 1.00 62.97 248 SER A CA 1
ATOM 1928 C C . SER A 1 248 ? -14.422 -19.526 4.986 1.00 62.97 248 SER A C 1
ATOM 1930 O O . SER A 1 248 ? -13.787 -18.551 4.573 1.00 62.97 248 SER A O 1
ATOM 1932 N N . ILE A 1 249 ? -14.340 -19.937 6.251 1.00 61.91 249 ILE A N 1
ATOM 1933 C CA . ILE A 1 249 ? -13.284 -19.535 7.179 1.00 61.91 249 ILE A CA 1
ATOM 1934 C C . ILE A 1 249 ? -12.397 -20.761 7.359 1.00 61.91 249 ILE A C 1
ATOM 1936 O O . ILE A 1 249 ? -12.901 -21.834 7.688 1.00 61.91 249 ILE A O 1
ATOM 1940 N N . VAL A 1 250 ? -11.103 -20.596 7.118 1.00 68.19 250 VAL A N 1
ATOM 1941 C CA . VAL A 1 250 ? -10.090 -21.631 7.299 1.00 68.19 250 VAL A CA 1
ATOM 1942 C C . VAL A 1 250 ? -9.295 -21.285 8.550 1.00 68.19 250 VAL A C 1
ATOM 1944 O O . VAL A 1 250 ? -8.769 -20.176 8.669 1.00 68.19 250 VAL A O 1
ATOM 1947 N N . PHE A 1 251 ? -9.244 -22.238 9.473 1.00 67.12 251 PHE A N 1
ATOM 1948 C CA . PHE A 1 251 ? -8.382 -22.206 10.646 1.00 67.12 251 PHE A CA 1
ATOM 1949 C C . PHE A 1 251 ? -7.141 -23.025 10.305 1.00 67.12 251 PHE A C 1
ATOM 1951 O O . PHE A 1 251 ? -7.241 -24.223 10.051 1.00 67.12 251 PHE A O 1
ATOM 1958 N N . GLU A 1 252 ? -6.002 -22.358 10.218 1.00 67.25 252 GLU A N 1
ATOM 1959 C CA . GLU A 1 252 ? -4.704 -22.954 9.946 1.00 67.25 252 GLU A CA 1
ATOM 1960 C C . GLU A 1 252 ? -3.910 -22.951 11.249 1.00 67.25 252 GLU A C 1
ATOM 1962 O O . GLU A 1 252 ? -3.721 -21.903 11.861 1.00 67.25 252 GLU A O 1
ATOM 1967 N N . PHE A 1 253 ? -3.497 -24.135 11.684 1.00 67.31 253 PHE A N 1
ATOM 1968 C CA . PHE A 1 253 ? -2.691 -24.331 12.879 1.00 67.31 253 PHE A CA 1
ATOM 1969 C C . PHE A 1 253 ? -1.297 -24.728 12.406 1.00 67.31 253 PHE A C 1
ATOM 1971 O O . PHE A 1 253 ? -1.163 -25.734 11.706 1.00 67.31 253 PHE A O 1
ATOM 1978 N N . LYS A 1 254 ? -0.274 -23.947 12.749 1.00 62.78 254 LYS A N 1
ATOM 1979 C CA . LYS A 1 254 ? 1.120 -24.360 12.573 1.00 62.78 254 LYS A CA 1
ATOM 1980 C C . LYS A 1 254 ? 1.658 -24.784 13.919 1.00 62.78 254 LYS A C 1
ATOM 1982 O O . LYS A 1 254 ? 1.561 -24.021 14.874 1.00 62.78 254 LYS A O 1
ATOM 1987 N N . VAL A 1 255 ? 2.190 -25.993 13.969 1.00 61.06 255 VAL A N 1
ATOM 1988 C CA . VAL A 1 255 ? 2.686 -26.626 15.188 1.00 61.06 255 VAL A CA 1
ATOM 1989 C C . VAL A 1 255 ? 4.040 -27.245 14.873 1.00 61.06 255 VAL A C 1
ATOM 1991 O O . VAL A 1 255 ? 4.286 -27.627 13.723 1.00 61.06 255 VAL A O 1
ATOM 1994 N N . ALA A 1 256 ? 4.933 -27.290 15.857 1.00 65.44 256 ALA A N 1
ATOM 1995 C CA . ALA A 1 256 ? 6.221 -27.945 15.709 1.00 65.44 256 ALA A CA 1
ATOM 1996 C C . ALA A 1 256 ? 6.036 -29.456 15.436 1.00 65.44 256 ALA A C 1
ATOM 1998 O O . ALA A 1 256 ? 5.065 -30.078 15.869 1.00 65.44 256 ALA A O 1
ATOM 1999 N N . LEU A 1 257 ? 6.928 -30.033 14.625 1.00 59.62 257 LEU A N 1
ATOM 2000 C CA . LEU A 1 257 ? 6.807 -31.409 14.117 1.00 59.62 257 LEU A CA 1
ATOM 2001 C C . LEU A 1 257 ? 6.828 -32.468 15.231 1.00 59.62 257 LEU A C 1
ATOM 2003 O O . LEU A 1 257 ? 6.226 -33.526 15.073 1.00 59.62 257 LEU A O 1
ATOM 2007 N N . ASP A 1 258 ? 7.480 -32.174 16.350 1.00 66.75 258 ASP A N 1
ATOM 2008 C CA . ASP A 1 258 ? 7.555 -33.001 17.556 1.00 66.75 258 ASP A CA 1
ATOM 2009 C C . ASP A 1 258 ? 6.229 -33.095 18.330 1.00 66.75 258 ASP A C 1
ATOM 2011 O O . ASP A 1 258 ? 6.011 -34.073 19.036 1.00 66.75 258 ASP A O 1
ATOM 2015 N N . GLU A 1 259 ? 5.305 -32.153 18.131 1.00 57.75 259 GLU A N 1
ATOM 2016 C CA . GLU A 1 259 ? 3.954 -32.154 18.723 1.00 57.75 259 GLU A CA 1
ATOM 2017 C C . GLU A 1 259 ? 2.874 -32.644 17.726 1.00 57.75 259 GLU A C 1
ATOM 2019 O O . GLU A 1 259 ? 1.675 -32.671 18.024 1.00 57.75 259 GLU A O 1
ATOM 2024 N N . SER A 1 260 ? 3.274 -33.030 16.507 1.00 56.06 260 SER A N 1
ATOM 2025 C CA . SER A 1 260 ? 2.337 -33.327 15.415 1.00 56.06 260 SER A CA 1
ATOM 2026 C C . SER A 1 260 ? 1.561 -34.638 15.592 1.00 56.06 260 SER A C 1
ATOM 2028 O O . SER A 1 260 ? 0.407 -34.714 15.166 1.00 56.06 260 SER A O 1
ATOM 2030 N N . GLU A 1 261 ? 2.134 -35.649 16.256 1.00 57.28 261 GLU A N 1
ATOM 2031 C CA . GLU A 1 261 ? 1.453 -36.932 16.483 1.00 57.28 261 GLU A CA 1
ATOM 2032 C C . GLU A 1 261 ? 0.262 -36.795 17.443 1.00 57.28 261 GLU A C 1
ATOM 2034 O O . GLU A 1 261 ? -0.813 -37.319 17.147 1.00 57.28 261 GLU A O 1
ATOM 2039 N N . GLU A 1 262 ? 0.392 -36.013 18.522 1.00 56.41 262 GLU A N 1
ATOM 2040 C CA . GLU A 1 262 ? -0.698 -35.776 19.482 1.00 56.41 262 GLU A CA 1
ATOM 2041 C C . GLU A 1 262 ? -1.884 -35.047 18.826 1.00 56.41 262 GLU A C 1
ATOM 2043 O O . GLU A 1 262 ? -3.049 -35.425 19.014 1.00 56.41 262 GLU A O 1
ATOM 2048 N N . LEU A 1 263 ? -1.595 -34.061 17.971 1.00 55.81 263 LEU A N 1
ATOM 2049 C CA . LEU A 1 263 ? -2.597 -33.315 17.205 1.00 55.81 263 LEU A CA 1
ATOM 2050 C C . LEU A 1 263 ? -3.335 -34.175 16.181 1.00 55.81 263 LEU A C 1
ATOM 2052 O O . LEU A 1 263 ? -4.536 -33.978 15.979 1.00 55.81 263 LEU A O 1
ATOM 2056 N N . MET A 1 264 ? -2.648 -35.135 15.557 1.00 56.75 264 MET A N 1
ATOM 2057 C CA . MET A 1 264 ? -3.251 -36.047 14.583 1.00 56.75 264 MET A CA 1
ATOM 2058 C C . MET A 1 264 ? -4.300 -36.951 15.239 1.00 56.75 264 MET A C 1
ATOM 2060 O O . MET A 1 264 ? -5.401 -37.094 14.696 1.00 56.75 264 MET A O 1
ATOM 2064 N N . THR A 1 265 ? -4.022 -37.469 16.438 1.00 57.28 265 THR A N 1
ATOM 2065 C CA . THR A 1 265 ? -4.993 -38.234 17.244 1.00 57.28 265 THR A CA 1
ATOM 2066 C C . THR A 1 265 ? -6.180 -37.398 17.732 1.00 57.28 265 THR A C 1
ATOM 2068 O O . THR A 1 265 ? -7.286 -37.925 17.842 1.00 57.28 265 THR A O 1
ATOM 2071 N N . GLY A 1 266 ? -5.994 -36.094 17.965 1.00 58.44 266 GLY A N 1
ATOM 2072 C CA . GLY A 1 266 ? -7.030 -35.179 18.466 1.00 58.44 266 GLY A CA 1
ATOM 2073 C C . GLY A 1 266 ? -7.842 -34.438 17.394 1.00 58.44 266 GLY A C 1
ATOM 2074 O O . GLY A 1 266 ? -8.715 -33.634 17.727 1.00 58.44 266 GLY A O 1
ATOM 2075 N N . THR A 1 267 ? -7.595 -34.665 16.101 1.00 60.94 267 THR A N 1
ATOM 2076 C CA . THR A 1 267 ? -8.200 -33.868 15.010 1.00 60.94 267 THR A CA 1
ATOM 2077 C C . THR A 1 267 ? -9.731 -33.833 15.033 1.00 60.94 267 THR A C 1
ATOM 2079 O O . THR A 1 267 ? -10.330 -32.777 14.804 1.00 60.94 267 THR A O 1
ATOM 2082 N N . SER A 1 268 ? -10.392 -34.952 15.344 1.00 62.94 268 SER A N 1
ATOM 2083 C CA . SER A 1 268 ? -11.853 -34.999 15.483 1.00 62.94 268 SER A CA 1
ATOM 2084 C C . SER A 1 268 ? -12.362 -34.196 16.679 1.00 62.94 268 SER A C 1
ATOM 2086 O O . SER A 1 268 ? -13.435 -33.595 16.604 1.00 62.94 268 SER A O 1
ATOM 2088 N N . GLU A 1 269 ? -11.592 -34.155 17.763 1.00 66.31 269 GLU A N 1
ATOM 2089 C CA . GLU A 1 269 ? -11.933 -33.418 18.979 1.00 66.31 269 GLU A CA 1
ATOM 2090 C C . GLU A 1 269 ? -11.745 -31.916 18.770 1.00 66.31 269 GLU A C 1
ATOM 2092 O O . GLU A 1 269 ? -12.640 -31.136 19.088 1.00 66.31 269 GLU A O 1
ATOM 2097 N N . ILE A 1 270 ? -10.651 -31.507 18.122 1.00 69.56 270 ILE A N 1
ATOM 2098 C CA . ILE A 1 270 ? -10.405 -30.110 17.742 1.00 69.56 270 ILE A CA 1
ATOM 2099 C C . ILE A 1 270 ? -11.495 -29.625 16.781 1.00 69.56 270 ILE A C 1
ATOM 2101 O O . ILE A 1 270 ? -12.065 -28.551 16.981 1.00 69.56 270 ILE A O 1
ATOM 2105 N N . ALA A 1 271 ? -11.855 -30.422 15.770 1.00 65.56 271 ALA A N 1
ATOM 2106 C CA . ALA A 1 271 ? -12.948 -30.083 14.862 1.00 65.56 271 ALA A CA 1
ATOM 2107 C C . ALA A 1 271 ? -14.289 -29.935 15.604 1.00 65.56 271 ALA A C 1
ATOM 2109 O O . ALA A 1 271 ? -15.037 -28.990 15.336 1.00 65.56 271 ALA A O 1
ATOM 2110 N N . ALA A 1 272 ? -14.578 -30.820 16.565 1.00 68.56 272 ALA A N 1
ATOM 2111 C CA . ALA A 1 272 ? -15.771 -30.731 17.401 1.00 68.56 272 ALA A CA 1
ATOM 2112 C C . ALA A 1 272 ? -15.758 -29.478 18.293 1.00 68.56 272 ALA A C 1
ATOM 2114 O O . ALA A 1 272 ? -16.764 -28.771 18.357 1.00 68.56 272 ALA A O 1
ATOM 2115 N N . LEU A 1 273 ? -14.625 -29.144 18.917 1.00 70.56 273 LEU A N 1
ATOM 2116 C CA . LEU A 1 273 ? -14.459 -27.940 19.736 1.00 70.56 273 LEU A CA 1
ATOM 2117 C C . LEU A 1 273 ? -14.637 -26.664 18.909 1.00 70.56 273 LEU A C 1
ATOM 2119 O O . LEU A 1 273 ? -15.387 -25.773 19.309 1.00 70.56 273 LEU A O 1
ATOM 2123 N N . VAL A 1 274 ? -14.029 -26.595 17.721 1.00 71.69 274 VAL A N 1
ATOM 2124 C CA . VAL A 1 274 ? -14.208 -25.475 16.784 1.00 71.69 274 VAL A CA 1
ATOM 2125 C C . VAL A 1 274 ? -15.670 -25.373 16.346 1.00 71.69 274 VAL A C 1
ATOM 2127 O O . VAL A 1 274 ? -16.228 -24.275 16.307 1.00 71.69 274 VAL A O 1
ATOM 2130 N N . GLN A 1 275 ? -16.330 -26.498 16.062 1.00 70.06 275 GLN A N 1
ATOM 2131 C CA . GLN A 1 275 ? -17.742 -26.515 15.685 1.00 70.06 275 GLN A CA 1
ATOM 2132 C C . GLN A 1 275 ? -18.646 -26.019 16.822 1.00 70.06 275 GLN A C 1
ATOM 2134 O O . GLN A 1 275 ? -19.513 -25.177 16.578 1.00 70.06 275 GLN A O 1
ATOM 2139 N N . VAL A 1 276 ? -18.432 -26.484 18.054 1.00 68.19 276 VAL A N 1
ATOM 2140 C CA . VAL A 1 276 ? -19.179 -26.041 19.243 1.00 68.19 276 VAL A CA 1
ATOM 2141 C C . VAL A 1 276 ? -18.941 -24.552 19.508 1.00 68.19 276 VAL A C 1
ATOM 2143 O O . VAL A 1 276 ? -19.899 -23.804 19.708 1.00 68.19 276 VAL A O 1
ATOM 2146 N N . ALA A 1 277 ? -17.692 -24.085 19.430 1.00 68.56 277 ALA A N 1
ATOM 2147 C CA . ALA A 1 277 ? -17.355 -22.674 19.593 1.00 68.56 277 ALA A CA 1
ATOM 2148 C C . ALA A 1 277 ? -18.042 -21.796 18.530 1.00 68.56 277 ALA A C 1
ATOM 2150 O O . ALA A 1 277 ? -18.668 -20.789 18.865 1.00 68.56 277 ALA A O 1
ATOM 2151 N N . LEU A 1 278 ? -18.013 -22.203 17.256 1.00 72.06 278 LEU A N 1
ATOM 2152 C CA . LEU A 1 278 ? -18.704 -21.499 16.170 1.00 72.06 278 LEU A CA 1
ATOM 2153 C C . LEU A 1 278 ? -20.227 -21.498 16.348 1.00 72.06 278 LEU A C 1
ATOM 2155 O O . LEU A 1 278 ? -20.872 -20.486 16.062 1.00 72.06 278 LEU A O 1
ATOM 2159 N N . MET A 1 279 ? -20.811 -22.601 16.827 1.00 68.56 279 MET A N 1
ATOM 2160 C CA . MET A 1 279 ? -22.238 -22.663 17.152 1.00 68.56 279 MET A CA 1
ATOM 2161 C C . MET A 1 279 ? -22.598 -21.682 18.269 1.00 68.56 279 MET A C 1
ATOM 2163 O O . MET A 1 279 ? -23.570 -20.942 18.123 1.00 68.56 279 MET A O 1
ATOM 2167 N N . ASN A 1 280 ? -21.787 -21.599 19.325 1.00 63.97 280 ASN A N 1
ATOM 2168 C CA . ASN A 1 280 ? -22.001 -20.662 20.429 1.00 63.97 280 ASN A CA 1
ATOM 2169 C C . ASN A 1 280 ? -21.879 -19.199 19.982 1.00 63.97 280 ASN A C 1
ATOM 2171 O O . ASN A 1 280 ? -22.705 -18.371 20.362 1.00 63.97 280 ASN A O 1
ATOM 2175 N N . VAL A 1 281 ? -20.912 -18.877 19.117 1.00 63.56 281 VAL A N 1
ATOM 2176 C CA . VAL A 1 281 ? -20.769 -17.527 18.545 1.00 63.56 281 VAL A CA 1
ATOM 2177 C C . VAL A 1 281 ? -21.976 -17.160 17.677 1.00 63.56 281 VAL A C 1
ATOM 2179 O O . VAL A 1 281 ? -22.494 -16.048 17.787 1.00 63.56 281 VAL A O 1
ATOM 2182 N N . ARG A 1 282 ? -22.469 -18.084 16.839 1.00 66.75 282 ARG A N 1
ATOM 2183 C CA . ARG A 1 282 ? -23.695 -17.867 16.045 1.00 66.75 282 ARG A CA 1
ATOM 2184 C C . ARG A 1 282 ? -24.918 -17.677 16.938 1.00 66.75 282 ARG A C 1
ATOM 2186 O O . ARG A 1 282 ? -25.731 -16.798 16.667 1.00 66.75 282 ARG A O 1
ATOM 2193 N N . PHE A 1 283 ? -25.030 -18.470 18.000 1.00 57.72 283 PHE A N 1
ATOM 2194 C CA . PHE A 1 283 ? -26.126 -18.373 18.956 1.00 57.72 283 PHE A CA 1
ATOM 2195 C C . PHE A 1 283 ? -26.127 -17.020 19.674 1.00 57.72 283 PHE A C 1
ATOM 2197 O O . PHE A 1 283 ? -27.151 -16.344 19.689 1.00 57.72 283 PHE A O 1
ATOM 2204 N N . LYS A 1 284 ? -24.968 -16.580 20.183 1.00 52.72 284 LYS A N 1
ATOM 2205 C CA . LYS A 1 284 ? -24.820 -15.287 20.863 1.00 52.72 284 LYS A CA 1
ATOM 2206 C C . LYS A 1 284 ? -25.118 -14.114 19.926 1.00 52.72 284 LYS A C 1
ATOM 2208 O O . LYS A 1 284 ? -25.901 -13.237 20.265 1.00 52.72 284 LYS A O 1
ATOM 2213 N N . ARG A 1 285 ? -24.607 -14.159 18.691 1.00 53.28 285 ARG A N 1
ATOM 2214 C CA . ARG A 1 285 ? -24.877 -13.131 17.674 1.00 53.28 285 ARG A CA 1
ATOM 2215 C C . ARG A 1 285 ? -26.361 -13.024 17.304 1.00 53.28 285 ARG A C 1
ATOM 2217 O O . ARG A 1 285 ? -26.831 -11.924 17.047 1.00 53.28 285 ARG A O 1
ATOM 2224 N N . ASN A 1 286 ? -27.087 -14.140 17.275 1.00 51.94 286 ASN A N 1
ATOM 2225 C CA . ASN A 1 286 ? -28.528 -14.139 17.014 1.00 51.94 286 ASN A CA 1
ATOM 2226 C C . ASN A 1 286 ? -29.353 -13.719 18.241 1.00 51.94 286 ASN A C 1
ATOM 2228 O O . ASN A 1 286 ? -30.462 -13.225 18.072 1.00 51.94 286 ASN A O 1
ATOM 2232 N N . ALA A 1 287 ? -28.829 -13.907 19.455 1.00 49.00 287 ALA A N 1
ATOM 2233 C CA . ALA A 1 287 ? -29.468 -13.459 20.689 1.00 49.00 287 ALA A CA 1
ATOM 2234 C C . ALA A 1 287 ? -29.330 -11.940 20.901 1.00 49.00 287 ALA A C 1
ATOM 2236 O O . ALA A 1 287 ? -30.281 -11.304 21.348 1.00 49.00 287 ALA A O 1
ATOM 2237 N N . ASP A 1 288 ? -28.186 -11.358 20.530 1.00 44.84 288 ASP A N 1
ATOM 2238 C CA . ASP A 1 288 ? -27.905 -9.927 20.716 1.00 44.84 288 ASP A CA 1
ATOM 2239 C C . ASP A 1 288 ? -28.498 -9.036 19.602 1.00 44.84 288 ASP A C 1
ATOM 2241 O O . ASP A 1 288 ? -28.643 -7.830 19.782 1.00 44.84 288 ASP A O 1
ATOM 2245 N N . ALA A 1 289 ? -28.870 -9.602 18.447 1.00 48.94 289 ALA A N 1
ATOM 2246 C CA . ALA A 1 289 ? -29.329 -8.830 17.285 1.00 48.94 289 ALA A CA 1
ATOM 2247 C C . ALA A 1 289 ? -30.798 -8.363 17.343 1.00 48.94 289 ALA A C 1
ATOM 2249 O O . ALA A 1 289 ? -31.230 -7.661 16.430 1.00 48.94 289 ALA A O 1
ATOM 2250 N N . ASP A 1 290 ? -31.572 -8.738 18.367 1.00 43.59 290 ASP A N 1
ATOM 2251 C CA . ASP A 1 290 ? -33.022 -8.521 18.363 1.00 43.59 290 ASP A CA 1
ATOM 2252 C C . ASP A 1 290 ? -33.550 -8.060 19.733 1.00 43.59 290 ASP A C 1
ATOM 2254 O O . ASP A 1 290 ? -34.093 -8.827 20.525 1.00 43.59 290 ASP A O 1
ATOM 2258 N N . HIS A 1 291 ? -33.389 -6.768 20.038 1.00 49.34 291 HIS A N 1
ATOM 2259 C CA . HIS A 1 291 ? -33.997 -6.159 21.229 1.00 49.34 291 HIS A CA 1
ATOM 2260 C C . HIS A 1 291 ? -35.507 -5.897 21.088 1.00 49.34 291 HIS A C 1
ATOM 2262 O O . HIS A 1 291 ? -36.135 -5.547 22.081 1.00 49.34 291 HIS A O 1
ATOM 2268 N N . ASN A 1 292 ? -36.114 -6.093 19.906 1.00 44.56 292 ASN A N 1
ATOM 2269 C CA . ASN A 1 292 ? -37.516 -5.718 19.670 1.00 44.56 292 ASN A CA 1
ATOM 2270 C C . ASN A 1 292 ? -38.383 -6.738 18.908 1.00 44.56 292 ASN A C 1
ATOM 2272 O O . ASN A 1 292 ? -39.476 -6.390 18.459 1.00 44.56 292 ASN A O 1
ATOM 2276 N N . ARG A 1 293 ? -37.981 -8.010 18.805 1.00 39.31 293 ARG A N 1
ATOM 2277 C CA . ARG A 1 293 ? -38.865 -9.062 18.281 1.00 39.31 293 ARG A CA 1
ATOM 2278 C C . ARG A 1 293 ? -39.022 -10.227 19.241 1.00 39.31 293 ARG A C 1
ATOM 2280 O O . ARG A 1 293 ? -38.087 -10.737 19.848 1.00 39.31 293 ARG A O 1
ATOM 2287 N N . THR A 1 294 ? -40.282 -10.616 19.371 1.00 40.91 294 THR A N 1
ATOM 2288 C CA . THR A 1 294 ? -40.817 -11.733 20.135 1.00 40.91 294 THR A CA 1
ATOM 2289 C C . THR A 1 294 ? -39.917 -12.958 20.014 1.00 40.91 294 THR A C 1
ATOM 2291 O O . THR A 1 294 ? -39.743 -13.512 18.932 1.00 40.91 294 THR A O 1
ATOM 2294 N N . LYS A 1 295 ? -39.357 -13.372 21.157 1.00 33.84 295 LYS A N 1
ATOM 2295 C CA . LYS A 1 295 ? -38.507 -14.552 21.342 1.00 33.84 295 LYS A CA 1
ATOM 2296 C C . LYS A 1 295 ? -38.972 -15.720 20.463 1.00 33.84 295 LYS A C 1
ATOM 2298 O O . LYS A 1 295 ? -39.971 -16.368 20.779 1.00 33.84 295 LYS A O 1
ATOM 2303 N N . ALA A 1 296 ? -38.200 -16.064 19.434 1.00 34.25 296 ALA A N 1
ATOM 2304 C CA . ALA A 1 296 ? -38.251 -17.399 18.855 1.00 34.25 296 ALA A CA 1
ATOM 2305 C C . ALA A 1 296 ? -37.719 -18.375 19.919 1.00 34.25 296 ALA A C 1
ATOM 2307 O O . ALA A 1 296 ? -36.518 -18.606 20.058 1.00 34.25 296 ALA A O 1
ATOM 2308 N N . ARG A 1 297 ? -38.636 -18.873 20.756 1.00 38.97 297 ARG A N 1
ATOM 2309 C CA . ARG A 1 297 ? -38.403 -19.848 21.828 1.00 38.97 297 ARG A CA 1
ATOM 2310 C C . ARG A 1 297 ? -37.822 -21.136 21.231 1.00 38.97 297 ARG A C 1
ATOM 2312 O O . ARG A 1 297 ? -38.553 -22.059 20.893 1.00 38.97 297 ARG A O 1
ATOM 2319 N N . TRP A 1 298 ? -36.497 -21.231 21.164 1.00 40.72 298 TRP A N 1
ATOM 2320 C CA . TRP A 1 298 ? -35.805 -22.521 21.032 1.00 40.72 298 TRP A CA 1
ATOM 2321 C C . TRP A 1 298 ? -35.461 -23.137 22.398 1.00 40.72 298 TRP A C 1
ATOM 2323 O O . TRP A 1 298 ? -35.103 -24.305 22.490 1.00 40.72 298 TRP A O 1
ATOM 2333 N N . ALA A 1 299 ? -35.635 -22.379 23.486 1.00 40.09 299 ALA A N 1
ATOM 2334 C CA . ALA A 1 299 ? -35.251 -22.808 24.827 1.00 40.09 299 ALA A CA 1
ATOM 2335 C C . ALA A 1 299 ? -36.362 -23.484 25.653 1.00 40.09 299 ALA A C 1
ATOM 2337 O O . ALA A 1 299 ? -36.043 -23.964 26.734 1.00 40.09 299 ALA A O 1
ATOM 2338 N N . ASP A 1 300 ? -37.619 -23.581 25.200 1.00 42.94 300 ASP A N 1
ATOM 2339 C CA . ASP A 1 300 ? -38.729 -23.949 26.109 1.00 42.94 300 ASP A CA 1
ATOM 2340 C C . ASP A 1 300 ? -39.635 -25.100 25.643 1.00 42.94 300 ASP A C 1
ATOM 2342 O O . ASP A 1 300 ? -40.767 -25.234 26.094 1.00 42.94 300 ASP A O 1
ATOM 2346 N N . SER A 1 301 ? -39.156 -25.975 24.754 1.00 53.88 301 SER A N 1
ATOM 2347 C CA . SER A 1 301 ? -39.854 -27.243 24.504 1.00 53.88 301 SER A CA 1
ATOM 2348 C C . SER A 1 301 ? -39.332 -28.304 25.471 1.00 53.88 301 SER A C 1
ATOM 2350 O O . SER A 1 301 ? -38.330 -28.982 25.217 1.00 53.88 301 SER A O 1
ATOM 2352 N N . LYS A 1 302 ? -40.022 -28.433 26.610 1.00 62.47 302 LYS A N 1
ATOM 2353 C CA . LYS A 1 302 ? -39.849 -29.518 27.592 1.00 62.47 302 LYS A CA 1
ATOM 2354 C C . LYS A 1 302 ? -39.860 -30.896 26.908 1.00 62.47 302 LYS A C 1
ATOM 2356 O O . LYS A 1 302 ? -39.090 -31.778 27.288 1.00 62.47 302 LYS A O 1
ATOM 2361 N N . ASP A 1 303 ? -40.629 -31.021 25.829 1.00 58.22 303 ASP A N 1
ATOM 2362 C CA . ASP A 1 303 ? -40.781 -32.243 25.039 1.00 58.22 303 ASP A CA 1
ATOM 2363 C C . ASP A 1 303 ? -39.512 -32.619 24.279 1.00 58.22 303 ASP A C 1
ATOM 2365 O O . ASP A 1 303 ? -39.078 -33.766 24.346 1.00 58.22 303 ASP A O 1
ATOM 2369 N N . LYS A 1 304 ? -38.831 -31.664 23.634 1.00 63.16 304 LYS A N 1
ATOM 2370 C CA . LYS A 1 304 ? -37.584 -31.964 22.908 1.00 63.16 304 LYS A CA 1
ATOM 2371 C C . LYS A 1 304 ? -36.441 -32.361 23.844 1.00 63.16 304 LYS A C 1
ATOM 2373 O O . LYS A 1 304 ? -35.655 -33.241 23.501 1.00 63.16 304 LYS A O 1
ATOM 2378 N N . ARG A 1 305 ? -36.375 -31.791 25.056 1.00 65.88 305 ARG A N 1
ATOM 2379 C CA . ARG A 1 305 ? -35.417 -32.241 26.088 1.00 65.88 305 ARG A CA 1
ATOM 2380 C C . ARG A 1 305 ? -35.758 -33.631 26.616 1.00 65.88 305 ARG A C 1
ATOM 2382 O O . ARG A 1 305 ? -34.849 -34.415 26.874 1.00 65.88 305 ARG A O 1
ATOM 2389 N N . ALA A 1 306 ? -37.044 -33.942 26.774 1.00 72.62 306 ALA A N 1
ATOM 2390 C CA . ALA A 1 306 ? -37.483 -35.276 27.166 1.00 72.62 306 ALA A CA 1
ATOM 2391 C C . ALA A 1 306 ? -37.152 -36.315 26.081 1.00 72.62 306 ALA A C 1
ATOM 2393 O O . ALA A 1 306 ? -36.657 -37.391 26.406 1.00 72.62 306 ALA A O 1
ATOM 2394 N N . ILE A 1 307 ? -37.338 -35.972 24.803 1.00 71.44 307 ILE A N 1
ATOM 2395 C CA . ILE A 1 307 ? -36.987 -36.825 23.659 1.00 71.44 307 ILE A CA 1
ATOM 2396 C C . ILE A 1 307 ? -35.471 -37.045 23.593 1.00 71.44 307 ILE A C 1
ATOM 2398 O O . ILE A 1 307 ? -35.035 -38.191 23.542 1.00 71.44 307 ILE A O 1
ATOM 2402 N N . ALA A 1 308 ? -34.663 -35.985 23.702 1.00 66.19 308 ALA A N 1
ATOM 2403 C CA . ALA A 1 308 ? -33.205 -36.107 23.717 1.00 66.19 308 ALA A CA 1
ATOM 2404 C C . ALA A 1 308 ? -32.710 -36.961 24.899 1.00 66.19 308 ALA A C 1
ATOM 2406 O O . ALA A 1 308 ? -31.878 -37.842 24.708 1.00 66.19 308 ALA A O 1
ATOM 2407 N N . LYS A 1 309 ? -33.272 -36.781 26.105 1.00 76.19 309 LYS A N 1
ATOM 2408 C CA . LYS A 1 309 ? -32.945 -37.626 27.268 1.00 76.19 309 LYS A CA 1
ATOM 2409 C C . LYS A 1 309 ? -33.305 -39.096 27.046 1.00 76.19 309 LYS A C 1
ATOM 2411 O O . LYS A 1 309 ? -32.519 -39.958 27.424 1.00 76.19 309 LYS A O 1
ATOM 2416 N N . ARG A 1 310 ? -34.450 -39.392 26.418 1.00 78.19 310 ARG A N 1
ATOM 2417 C CA . ARG A 1 310 ? -34.826 -40.773 26.062 1.00 78.19 310 ARG A CA 1
ATOM 2418 C C . ARG A 1 310 ? -33.879 -41.369 25.022 1.00 78.19 310 ARG A C 1
ATOM 2420 O O . ARG A 1 310 ? -33.520 -42.530 25.145 1.00 78.19 310 ARG A O 1
ATOM 2427 N N . MET A 1 311 ? -33.444 -40.583 24.038 1.00 74.56 311 MET A N 1
ATOM 2428 C CA . MET A 1 311 ? -32.499 -41.046 23.018 1.00 74.56 311 MET A CA 1
ATOM 2429 C C . MET A 1 311 ? -31.105 -41.319 23.594 1.00 74.56 311 MET A C 1
ATOM 2431 O O . MET A 1 311 ? -30.505 -42.332 23.251 1.00 74.56 311 MET A O 1
ATOM 2435 N N . VAL A 1 312 ? -30.623 -40.474 24.513 1.00 76.19 312 VAL A N 1
ATOM 2436 C CA . VAL A 1 312 ? -29.366 -40.714 25.246 1.00 76.19 312 VAL A CA 1
ATOM 2437 C C . VAL A 1 312 ? -29.478 -41.961 26.124 1.00 76.19 312 VAL A C 1
ATOM 2439 O O . VAL A 1 312 ? -28.588 -42.804 26.101 1.00 76.19 312 VAL A O 1
ATOM 2442 N N . ALA A 1 313 ? -30.586 -42.123 26.854 1.00 79.94 313 ALA A N 1
ATOM 2443 C CA . ALA A 1 313 ? -30.827 -43.321 27.661 1.00 79.94 313 ALA A CA 1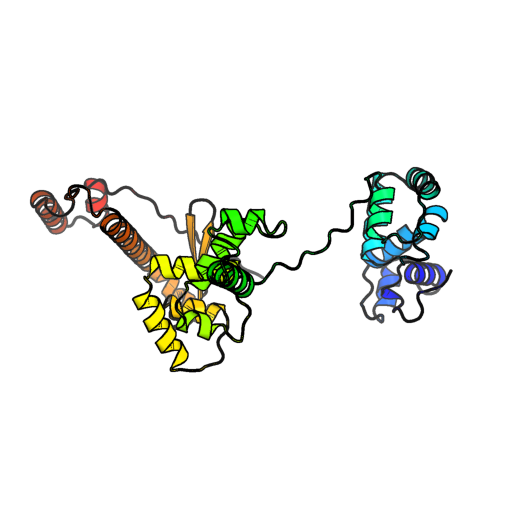
ATOM 2444 C C . ALA A 1 313 ? -30.930 -44.602 26.810 1.00 79.94 313 ALA A C 1
ATOM 2446 O O . ALA A 1 313 ? -30.608 -45.682 27.289 1.00 79.94 313 ALA A O 1
ATOM 2447 N N . ALA A 1 314 ? -31.329 -44.477 25.542 1.00 77.12 314 ALA A N 1
ATOM 2448 C CA . ALA A 1 314 ? -31.347 -45.562 24.563 1.00 77.12 314 ALA A CA 1
ATOM 2449 C C . ALA A 1 314 ? -29.981 -45.812 23.887 1.00 77.12 314 ALA A C 1
ATOM 2451 O O . ALA A 1 314 ? -29.918 -46.545 22.903 1.00 77.12 314 ALA A O 1
ATOM 2452 N N . GLY A 1 315 ? -28.898 -45.190 24.370 1.00 78.25 315 GLY A N 1
ATOM 2453 C CA . GLY A 1 315 ? -27.541 -45.396 23.860 1.00 78.25 315 GLY A CA 1
ATOM 2454 C C . GLY A 1 315 ? -27.260 -44.752 22.500 1.00 78.25 315 GLY A C 1
ATOM 2455 O O . GLY A 1 315 ? -26.251 -45.077 21.878 1.00 78.25 315 GLY A O 1
ATOM 2456 N N . ARG A 1 316 ? -28.126 -43.849 22.014 1.00 72.38 316 ARG A N 1
ATOM 2457 C CA . ARG A 1 316 ? -27.900 -43.176 20.728 1.00 72.38 316 ARG A CA 1
ATOM 2458 C C . ARG A 1 316 ? -26.775 -42.157 20.818 1.00 72.38 316 ARG A C 1
ATOM 2460 O O . ARG A 1 316 ? -26.648 -41.421 21.798 1.00 72.38 316 ARG A O 1
ATOM 2467 N N . SER A 1 317 ? -25.993 -42.073 19.748 1.00 74.06 317 SER A N 1
ATOM 2468 C CA . SER A 1 317 ? -24.892 -41.121 19.650 1.00 74.06 317 SER A CA 1
ATOM 2469 C C . SER A 1 317 ? -25.408 -39.686 19.497 1.00 74.06 317 SER A C 1
ATOM 2471 O O . SER A 1 317 ? -26.455 -39.425 18.899 1.00 74.06 317 SER A O 1
ATOM 2473 N N . LEU A 1 318 ? -24.627 -38.712 19.973 1.00 59.84 318 LEU A N 1
ATOM 2474 C CA . LEU A 1 318 ? -24.951 -37.284 19.836 1.00 59.84 318 LEU A CA 1
ATOM 2475 C C . LEU A 1 318 ? -25.168 -36.858 18.373 1.00 59.84 318 LEU A C 1
ATOM 2477 O O . LEU A 1 318 ? -25.942 -35.941 18.101 1.00 59.84 318 LEU A O 1
ATOM 2481 N N . ARG A 1 319 ? -24.525 -37.549 17.424 1.00 56.88 319 ARG A N 1
ATOM 2482 C CA . ARG A 1 319 ? -24.663 -37.302 15.985 1.00 56.88 319 ARG A CA 1
ATOM 2483 C C . ARG A 1 319 ? -26.031 -37.727 15.449 1.00 56.88 319 ARG A C 1
ATOM 2485 O O . ARG A 1 319 ? -26.609 -36.992 14.654 1.00 56.88 319 ARG A O 1
ATOM 2492 N N . GLU A 1 320 ? -26.551 -38.869 15.893 1.00 62.59 320 GLU A N 1
ATOM 2493 C CA . GLU A 1 320 ? -27.887 -39.360 15.521 1.00 62.59 320 GLU A CA 1
ATOM 2494 C C . GLU A 1 320 ? -28.980 -38.487 16.131 1.00 62.59 320 GLU A C 1
ATOM 2496 O O . GLU A 1 320 ? -29.929 -38.117 15.447 1.00 62.59 320 GLU A O 1
ATOM 2501 N N . ILE A 1 321 ? -28.798 -38.072 17.388 1.00 68.88 321 ILE A N 1
ATOM 2502 C CA . ILE A 1 321 ? -29.718 -37.160 18.077 1.00 68.88 321 ILE A CA 1
ATOM 2503 C C . ILE A 1 321 ? -29.775 -35.805 17.354 1.00 68.88 321 ILE A C 1
ATOM 2505 O O . ILE A 1 321 ? -30.853 -35.253 17.149 1.00 68.88 321 ILE A O 1
ATOM 2509 N N . ALA A 1 322 ? -28.629 -35.272 16.922 1.00 60.47 322 ALA A N 1
ATOM 2510 C CA . ALA A 1 322 ? -28.571 -34.019 16.170 1.00 60.47 322 ALA A CA 1
ATOM 2511 C C . ALA A 1 322 ? -29.163 -34.136 14.752 1.00 60.47 322 ALA A C 1
ATOM 2513 O O . ALA A 1 322 ? -29.762 -33.177 14.258 1.00 60.47 322 ALA A O 1
ATOM 2514 N N . ALA A 1 323 ? -29.016 -35.297 14.106 1.00 62.38 323 ALA A N 1
ATOM 2515 C CA . ALA A 1 323 ? -29.587 -35.571 12.790 1.00 62.38 323 ALA A CA 1
ATOM 2516 C C . ALA A 1 323 ? -31.122 -35.693 12.839 1.00 62.38 323 ALA A C 1
ATOM 2518 O O . ALA A 1 323 ? -31.794 -35.029 12.051 1.00 62.38 323 ALA A O 1
ATOM 2519 N N . ASP A 1 324 ? -31.670 -36.451 13.798 1.00 59.62 324 ASP A N 1
ATOM 2520 C CA . ASP A 1 324 ? -33.124 -36.617 13.987 1.00 59.62 324 ASP A CA 1
ATOM 2521 C C . ASP A 1 324 ? -33.811 -35.310 14.410 1.00 59.62 324 ASP A C 1
ATOM 2523 O O . ASP A 1 324 ? -34.969 -35.062 14.078 1.00 59.62 324 ASP A O 1
ATOM 2527 N N . LEU A 1 325 ? -33.093 -34.427 15.110 1.00 68.44 325 LEU A N 1
ATOM 2528 C CA . LEU A 1 325 ? -33.600 -33.111 15.508 1.00 68.44 325 LEU A CA 1
ATOM 2529 C C . LEU A 1 325 ? -33.403 -32.025 14.429 1.00 68.44 325 LEU A C 1
ATOM 2531 O O . LEU A 1 325 ? -33.620 -30.845 14.715 1.00 68.44 325 LEU A O 1
ATOM 2535 N N . ALA A 1 326 ? -33.038 -32.419 13.201 1.00 51.06 326 ALA A N 1
ATOM 2536 C CA . ALA A 1 326 ? -32.870 -31.562 12.024 1.00 51.06 326 ALA A CA 1
ATOM 2537 C C . ALA A 1 326 ? -31.891 -30.387 12.228 1.00 51.06 326 ALA A C 1
ATOM 2539 O O . ALA A 1 326 ? -32.120 -29.269 11.758 1.00 51.06 326 ALA A O 1
ATOM 2540 N N . VAL A 1 327 ? -30.768 -30.626 12.912 1.00 51.81 327 VAL A N 1
ATOM 2541 C CA . VAL A 1 327 ? -29.697 -29.628 13.045 1.00 51.81 327 VAL A CA 1
ATOM 2542 C C . VAL A 1 327 ? -28.853 -29.647 11.763 1.00 51.81 327 VAL A C 1
ATOM 2544 O O . VAL A 1 327 ? -27.992 -30.502 11.566 1.00 51.81 327 VAL A O 1
ATOM 2547 N N . SER A 1 328 ? -29.134 -28.728 10.838 1.00 37.94 328 SER A N 1
ATOM 2548 C CA . SER A 1 328 ? -28.489 -28.662 9.519 1.00 37.94 328 SER A CA 1
ATOM 2549 C C . SER A 1 328 ? -26.960 -28.480 9.590 1.00 37.94 328 SER A C 1
ATOM 2551 O O . SER A 1 328 ? -26.454 -27.606 10.297 1.00 37.94 328 SER A O 1
ATOM 2553 N N . LYS A 1 329 ? -26.245 -29.288 8.793 1.00 42.56 329 LYS A N 1
ATOM 2554 C CA . LYS A 1 329 ? -24.784 -29.317 8.574 1.00 42.56 329 LYS A CA 1
ATOM 2555 C C . LYS A 1 329 ? -24.276 -28.069 7.828 1.00 42.56 329 LYS A C 1
ATOM 2557 O O . LYS A 1 329 ? -24.967 -27.590 6.941 1.00 42.56 329 LYS A O 1
ATOM 2562 N N . THR A 1 330 ? -23.055 -27.608 8.142 1.00 32.91 330 THR A N 1
ATOM 2563 C CA . THR A 1 330 ? -21.830 -27.742 7.304 1.00 32.91 330 THR A CA 1
ATOM 2564 C C . THR A 1 330 ? -20.701 -26.840 7.833 1.00 32.91 330 THR A C 1
ATOM 2566 O O . THR A 1 330 ? -20.759 -25.620 7.683 1.00 32.91 330 THR A O 1
ATOM 2569 N N . THR A 1 331 ? -19.641 -27.455 8.363 1.00 32.47 331 THR A N 1
ATOM 2570 C CA . THR A 1 331 ? -18.276 -26.902 8.400 1.00 32.47 331 THR A CA 1
ATOM 2571 C C . THR A 1 331 ? -17.369 -28.025 7.902 1.00 32.47 331 THR A C 1
ATOM 2573 O O . THR A 1 331 ? -17.445 -29.133 8.426 1.00 32.47 331 THR A O 1
ATOM 2576 N N . VAL A 1 332 ? -16.581 -27.781 6.855 1.00 28.89 332 VAL A N 1
ATOM 2577 C CA . VAL A 1 332 ? -15.610 -28.747 6.317 1.00 28.89 332 VAL A CA 1
ATOM 2578 C C . VAL A 1 332 ? -14.222 -28.209 6.637 1.00 28.89 332 VAL A C 1
ATOM 2580 O O . VAL A 1 332 ? -13.875 -27.122 6.181 1.00 28.89 332 VAL A O 1
ATOM 2583 N N . ALA A 1 333 ? -13.451 -28.949 7.432 1.00 30.77 333 ALA A N 1
ATOM 2584 C CA . ALA A 1 333 ? -12.021 -28.721 7.591 1.00 30.77 333 ALA A CA 1
ATOM 2585 C C . ALA A 1 333 ? -11.293 -29.481 6.472 1.00 30.77 333 ALA A C 1
ATOM 2587 O O . ALA A 1 333 ? -11.538 -30.671 6.277 1.00 30.77 333 ALA A O 1
ATOM 2588 N N . ARG A 1 334 ? -10.441 -28.793 5.708 1.00 30.88 334 ARG A N 1
ATOM 2589 C CA . ARG A 1 334 ? -9.571 -29.395 4.690 1.00 30.88 334 ARG A CA 1
ATOM 2590 C C . ARG A 1 334 ? -8.130 -29.120 5.094 1.00 30.88 334 ARG A C 1
ATOM 2592 O O . ARG A 1 334 ? -7.790 -27.964 5.326 1.00 30.88 334 ARG A O 1
ATOM 2599 N N . TRP A 1 335 ? -7.318 -30.168 5.161 1.00 35.03 335 TRP A N 1
ATOM 2600 C CA . TRP A 1 335 ? -5.886 -30.079 5.430 1.00 35.03 335 TRP A CA 1
ATOM 2601 C C . TRP A 1 335 ? -5.099 -30.473 4.177 1.00 35.03 335 TRP A C 1
ATOM 2603 O O . TRP A 1 335 ? -5.521 -31.359 3.430 1.00 35.03 335 TRP A O 1
ATOM 2613 N N . THR A 1 336 ? -3.988 -29.787 3.927 1.00 30.89 336 THR A N 1
ATOM 2614 C CA . THR A 1 336 ? -3.027 -30.095 2.862 1.00 30.89 336 THR A CA 1
ATOM 2615 C C . THR A 1 336 ? -1.639 -30.102 3.485 1.00 30.89 336 THR A C 1
ATOM 2617 O O . THR A 1 336 ? -1.169 -29.050 3.911 1.00 30.89 336 THR A O 1
ATOM 2620 N N . SER A 1 337 ? -0.991 -31.265 3.543 1.00 28.36 337 SER A N 1
ATOM 2621 C CA . SER A 1 337 ? 0.447 -31.357 3.802 1.00 28.36 337 SER A CA 1
ATOM 2622 C C . SER A 1 337 ? 1.201 -30.918 2.552 1.00 28.36 337 SER A C 1
ATOM 2624 O O . SER A 1 337 ? 1.167 -31.624 1.542 1.00 28.36 337 SER A O 1
ATOM 2626 N N . GLU A 1 338 ? 1.895 -29.787 2.605 1.00 27.25 338 GLU A N 1
ATOM 2627 C CA . GLU A 1 338 ? 2.997 -29.531 1.678 1.00 27.25 338 GLU A CA 1
ATOM 2628 C C . GLU A 1 338 ? 4.253 -30.175 2.272 1.00 27.25 338 GLU A C 1
ATOM 2630 O O . GLU A 1 338 ? 4.793 -29.716 3.275 1.00 27.25 338 GLU A O 1
ATOM 2635 N N . GLN A 1 339 ? 4.678 -31.294 1.683 1.00 29.12 339 GLN A N 1
ATOM 2636 C CA . GLN A 1 339 ? 6.025 -31.814 1.884 1.00 29.12 339 GLN A CA 1
ATOM 2637 C C . GLN A 1 339 ? 6.954 -31.039 0.953 1.00 29.12 339 GLN A C 1
ATOM 2639 O O . GLN A 1 339 ? 6.929 -31.240 -0.261 1.00 29.12 339 GLN A O 1
ATOM 2644 N N . THR A 1 340 ? 7.763 -30.150 1.514 1.00 30.73 340 THR A N 1
ATOM 2645 C CA . THR A 1 340 ? 8.918 -29.598 0.809 1.00 30.73 340 THR A CA 1
ATOM 2646 C C . THR A 1 340 ? 10.072 -30.578 1.003 1.00 30.73 340 THR A C 1
ATOM 2648 O O . THR A 1 340 ? 10.529 -30.760 2.132 1.00 30.73 340 THR A O 1
ATOM 2651 N N . GLN A 1 341 ? 10.473 -31.258 -0.075 1.00 31.14 341 GLN A N 1
ATOM 2652 C CA . GLN A 1 341 ? 11.732 -32.008 -0.144 1.00 31.14 341 GLN A CA 1
ATOM 2653 C C . GLN A 1 341 ? 12.916 -31.066 -0.337 1.00 31.14 341 GLN A C 1
ATOM 2655 O O . GLN A 1 341 ? 12.754 -30.074 -1.089 1.00 31.14 341 GLN A O 1
#